Protein AF-0000000079814631 (afdb_homodimer)

Solvent-accessible surface area (backbone atoms only — not comparable to full-atom values): 14271 Å² total; per-residue (Å²): 135,83,81,79,79,80,80,78,80,79,77,79,77,76,73,74,68,68,76,67,50,70,71,45,76,45,81,73,54,72,45,74,38,85,98,39,89,66,29,20,40,37,35,31,37,41,38,25,21,36,56,29,67,53,77,55,22,27,44,62,20,40,37,44,33,39,29,68,35,49,34,35,33,40,21,38,66,96,51,73,74,42,80,40,40,56,75,35,72,52,79,44,48,45,81,40,40,40,59,39,41,30,30,66,31,74,78,47,54,21,30,31,38,40,39,34,47,31,52,60,86,54,67,76,66,40,78,58,129,133,83,81,79,79,78,79,78,79,78,80,77,76,76,73,73,68,70,74,67,51,71,73,44,76,46,81,73,54,72,46,75,37,85,96,38,89,66,29,22,38,34,36,30,37,41,36,25,22,37,55,28,67,52,78,56,22,27,44,63,21,41,37,44,35,38,29,68,35,50,34,35,32,40,21,39,67,97,52,72,75,43,80,40,39,56,76,35,73,50,79,45,50,45,83,40,39,40,58,39,42,30,29,67,31,73,80,49,54,21,31,31,39,39,37,34,46,32,51,62,86,54,67,77,66,40,78,60,126

InterPro domains:
  IPR011051 RmlC-like cupin domain superfamily [SSF51182] (32-127)
  IPR013096 Cupin 2, conserved barrel [PF07883] (46-115)
  IPR014710 RmlC-like jelly roll fold [G3DSA:2.60.120.10] (34-124)

Nearest PDB structures (foldseek):
  4b29-assembly1_A  TM=8.931E-01  e=4.392E-06  Roseovarius nubinhibens ISM
  5cu1-assembly1_A  TM=9.193E-01  e=8.653E-06  Ruegeria pomeroyi DSS-3
  8x0v-assembly1_B  TM=8.365E-01  e=7.023E-06  Stachybotrys sp.
  2b8m-assembly1_A-2  TM=8.047E-01  e=2.587E-05  Methanocaldococcus jannaschii
  4uxa-assembly9_L  TM=8.456E-01  e=6.971E-05  Granulicella tundricola

Structure (mmCIF, N/CA/C/O backbone):
data_AF-0000000079814631-model_v1
#
loop_
_entity.id
_entity.type
_entity.pdbx_description
1 polymer 'Cupin domain protein'
#
loop_
_atom_site.group_PDB
_atom_site.id
_atom_site.type_symbol
_atom_site.label_atom_id
_atom_site.label_alt_id
_atom_site.label_comp_id
_atom_site.label_asym_id
_atom_site.label_entity_id
_atom_site.label_seq_id
_atom_site.pdbx_PDB_ins_code
_atom_site.Cartn_x
_atom_site.Cartn_y
_atom_site.Cartn_z
_atom_site.occupancy
_atom_site.B_iso_or_equiv
_atom_site.auth_seq_id
_atom_site.auth_comp_id
_atom_site.auth_asym_id
_atom_site.auth_atom_id
_atom_site.pdbx_PDB_model_num
ATOM 1 N N . MET A 1 1 ? 56.938 56.406 -1.394 1 33.84 1 MET A N 1
ATOM 2 C CA . MET A 1 1 ? 55.875 55.812 -0.584 1 33.84 1 MET A CA 1
ATOM 3 C C . MET A 1 1 ? 54.719 55.344 -1.46 1 33.84 1 MET A C 1
ATOM 5 O O . MET A 1 1 ? 54 56.156 -2.041 1 33.84 1 MET A O 1
ATOM 9 N N . ARG A 1 2 ? 54.969 54.219 -2.291 1 48.53 2 ARG A N 1
ATOM 10 C CA . ARG A 1 2 ? 54.031 53.594 -3.203 1 48.53 2 ARG A CA 1
ATOM 11 C C . ARG A 1 2 ? 52.75 53.188 -2.475 1 48.53 2 ARG A C 1
ATOM 13 O O . ARG A 1 2 ? 52.781 52.438 -1.487 1 48.53 2 ARG A O 1
ATOM 20 N N . LYS A 1 3 ? 51.719 54 -2.602 1 48.78 3 LYS A N 1
ATOM 21 C CA . LYS A 1 3 ? 50.375 53.75 -2.064 1 48.78 3 LYS A CA 1
ATOM 22 C C . LYS A 1 3 ? 49.844 52.406 -2.531 1 48.78 3 LYS A C 1
ATOM 24 O O . LYS A 1 3 ? 49.75 52.156 -3.734 1 48.78 3 LYS A O 1
ATOM 29 N N . PHE A 1 4 ? 50.031 51.281 -1.832 1 55.88 4 PHE A N 1
ATOM 30 C CA . PHE A 1 4 ? 49.5 49.969 -2.115 1 55.88 4 PHE A CA 1
ATOM 31 C C . PHE A 1 4 ? 47.969 49.938 -1.966 1 55.88 4 PHE A C 1
ATOM 33 O O . PHE A 1 4 ? 47.438 50.344 -0.919 1 55.88 4 PHE A O 1
ATOM 40 N N . LEU A 1 5 ? 47.188 50.062 -2.984 1 53.78 5 LEU A N 1
ATOM 41 C CA . LEU A 1 5 ? 45.719 49.969 -3.029 1 53.78 5 LEU A CA 1
ATOM 42 C C . LEU A 1 5 ? 45.281 48.562 -2.691 1 53.78 5 LEU A C 1
ATOM 44 O O . LEU A 1 5 ? 45.719 47.594 -3.312 1 53.78 5 LEU A O 1
ATOM 48 N N . ALA A 1 6 ? 44.875 48.281 -1.519 1 57.25 6 ALA A N 1
ATOM 49 C CA . ALA A 1 6 ? 44.344 47.031 -1.022 1 57.25 6 ALA A CA 1
ATOM 50 C C . ALA A 1 6 ? 43.031 46.688 -1.733 1 57.25 6 ALA A C 1
ATOM 52 O O . ALA A 1 6 ? 42.062 47.469 -1.714 1 57.25 6 ALA A O 1
ATOM 53 N N . PHE A 1 7 ? 43.031 45.938 -2.779 1 57.69 7 PHE A N 1
ATOM 54 C CA . PHE A 1 7 ? 41.812 45.438 -3.418 1 57.69 7 PHE A CA 1
ATOM 55 C C . PHE A 1 7 ? 41.094 44.469 -2.48 1 57.69 7 PHE A C 1
ATOM 57 O O . PHE A 1 7 ? 41.625 43.469 -2.031 1 57.69 7 PHE A O 1
ATOM 64 N N . GLY A 1 8 ? 40.125 44.875 -1.748 1 45.81 8 GLY A N 1
ATOM 65 C CA . GLY A 1 8 ? 39.281 44.031 -0.923 1 45.81 8 GLY A CA 1
ATOM 66 C C . GLY A 1 8 ? 38.469 43.062 -1.728 1 45.81 8 GLY A C 1
ATOM 67 O O . GLY A 1 8 ? 37.688 43.438 -2.611 1 45.81 8 GLY A O 1
ATOM 68 N N . ALA A 1 9 ? 38.844 41.719 -1.765 1 58.03 9 ALA A N 1
ATOM 69 C CA . ALA A 1 9 ? 38.062 40.656 -2.387 1 58.03 9 ALA A CA 1
ATOM 70 C C . ALA A 1 9 ? 36.688 40.531 -1.726 1 58.03 9 ALA A C 1
ATOM 72 O O . ALA A 1 9 ? 36.594 40.312 -0.517 1 58.03 9 ALA A O 1
ATOM 73 N N . ILE A 1 10 ? 35.688 41.094 -2.35 1 58.25 10 ILE A N 1
ATOM 74 C CA . ILE A 1 10 ? 34.312 40.875 -1.909 1 58.25 10 ILE A CA 1
ATOM 75 C C . ILE A 1 10 ? 34 39.375 -2.027 1 58.25 10 ILE A C 1
ATOM 77 O O . ILE A 1 10 ? 34 38.812 -3.125 1 58.25 10 ILE A O 1
ATOM 81 N N . ALA A 1 11 ? 34 38.594 -0.984 1 59.03 11 ALA A N 1
ATOM 82 C CA . ALA A 1 11 ? 33.5 37.219 -0.962 1 59.03 11 ALA A CA 1
ATOM 83 C C . ALA A 1 11 ? 32 37.156 -1.104 1 59.03 11 ALA A C 1
ATOM 85 O O . ALA A 1 11 ? 31.266 37.594 -0.213 1 59.03 11 ALA A O 1
ATOM 86 N N . ALA A 1 12 ? 31.469 37.031 -2.301 1 55.44 12 ALA A N 1
ATOM 87 C CA . ALA A 1 12 ? 30.047 36.75 -2.508 1 55.44 12 ALA A CA 1
ATOM 88 C C . ALA A 1 12 ? 29.656 35.438 -1.869 1 55.44 12 ALA A C 1
ATOM 90 O O . ALA A 1 12 ? 30.156 34.375 -2.258 1 55.44 12 ALA A O 1
ATOM 91 N N . SER A 1 13 ? 29.094 35.5 -0.684 1 55.84 13 SER A N 1
ATOM 92 C CA . SER A 1 13 ? 28.469 34.281 -0.108 1 55.84 13 SER A CA 1
ATOM 93 C C . SER A 1 13 ? 27.344 33.781 -0.991 1 55.84 13 SER A C 1
ATOM 95 O O . SER A 1 13 ? 26.328 34.469 -1.176 1 55.84 13 SER A O 1
ATOM 97 N N . PHE A 1 14 ? 27.578 32.906 -1.879 1 53.31 14 PHE A N 1
ATOM 98 C CA . PHE A 1 14 ? 26.516 32.219 -2.588 1 53.31 14 PHE A CA 1
ATOM 99 C C . PHE A 1 14 ? 25.547 31.547 -1.607 1 53.31 14 PHE A C 1
ATOM 101 O O . PHE A 1 14 ? 25.891 30.547 -0.973 1 53.31 14 PHE A O 1
ATOM 108 N N . CYS A 1 15 ? 24.594 32.281 -1.109 1 50.28 15 CYS A N 1
ATOM 109 C CA . CYS A 1 15 ? 23.484 31.625 -0.425 1 50.28 15 CYS A CA 1
ATOM 110 C C . CYS A 1 15 ? 22.859 30.562 -1.315 1 50.28 15 CYS A C 1
ATOM 112 O O . CYS A 1 15 ? 22.141 30.891 -2.256 1 50.28 15 CYS A O 1
ATOM 114 N N . THR A 1 16 ? 23.453 29.406 -1.483 1 49.12 16 THR A N 1
ATOM 115 C CA . THR A 1 16 ? 22.719 28.312 -2.119 1 49.12 16 THR A CA 1
ATOM 116 C C . THR A 1 16 ? 21.297 28.203 -1.547 1 49.12 16 THR A C 1
ATOM 118 O O . THR A 1 16 ? 21.125 27.812 -0.391 1 49.12 16 THR A O 1
ATOM 121 N N . HIS A 1 17 ? 20.438 29.156 -1.821 1 48.97 17 HIS A N 1
ATOM 122 C CA . HIS A 1 17 ? 19.047 28.828 -1.567 1 48.97 17 HIS A CA 1
ATOM 123 C C . HIS A 1 17 ? 18.75 27.375 -1.932 1 48.97 17 HIS A C 1
ATOM 125 O O . HIS A 1 17 ? 18.891 26.984 -3.09 1 48.97 17 HIS A O 1
ATOM 131 N N . SER A 1 18 ? 18.891 26.484 -1.017 1 50.59 18 SER A N 1
ATOM 132 C CA . SER A 1 18 ? 18.344 25.156 -1.246 1 50.59 18 SER A CA 1
ATOM 133 C C . SER A 1 18 ? 16.938 25.234 -1.83 1 50.59 18 SER A C 1
ATOM 135 O O . SER A 1 18 ? 16.031 25.812 -1.215 1 50.59 18 SER A O 1
ATOM 137 N N . LEU A 1 19 ? 16.766 25.516 -3.047 1 49.47 19 LEU A N 1
ATOM 138 C CA . LEU A 1 19 ? 15.445 25.328 -3.637 1 49.47 19 LEU A CA 1
ATOM 139 C C . LEU A 1 19 ? 14.664 24.25 -2.906 1 49.47 19 LEU A C 1
ATOM 141 O O . LEU A 1 19 ? 15.016 23.062 -2.984 1 49.47 19 LEU A O 1
ATOM 145 N N . HIS A 1 20 ? 14.117 24.672 -1.734 1 56.16 20 HIS A N 1
ATOM 146 C CA . HIS A 1 20 ? 13.195 23.812 -0.997 1 56.16 20 HIS A CA 1
ATOM 147 C C . HIS A 1 20 ? 12.164 23.188 -1.928 1 56.16 20 HIS A C 1
ATOM 149 O O . HIS A 1 20 ? 11.375 23.891 -2.557 1 56.16 20 HIS A O 1
ATOM 155 N N . ALA A 1 21 ? 12.492 22.109 -2.6 1 62.25 21 ALA A N 1
ATOM 156 C CA . ALA A 1 21 ? 11.562 21.406 -3.486 1 62.25 21 ALA A CA 1
ATOM 157 C C . ALA A 1 21 ? 10.234 21.125 -2.789 1 62.25 21 ALA A C 1
ATOM 159 O O . ALA A 1 21 ? 10.211 20.641 -1.653 1 62.25 21 ALA A O 1
ATOM 160 N N . ALA A 1 22 ? 9.039 21.734 -3.221 1 79 22 ALA A N 1
ATOM 161 C CA . ALA A 1 22 ? 7.672 21.578 -2.73 1 79 22 ALA A CA 1
ATOM 162 C C . ALA A 1 22 ? 7.258 20.109 -2.693 1 79 22 ALA A C 1
ATOM 164 O O . ALA A 1 22 ? 7.82 19.281 -3.414 1 79 22 ALA A O 1
ATOM 165 N N . THR A 1 23 ? 6.383 19.781 -1.781 1 91.75 23 THR A N 1
ATOM 166 C CA . THR A 1 23 ? 5.793 18.453 -1.673 1 91.75 23 THR A CA 1
ATOM 167 C C . THR A 1 23 ? 5.109 18.047 -2.979 1 91.75 23 THR A C 1
ATOM 169 O O . THR A 1 23 ? 4.375 18.844 -3.57 1 91.75 23 THR A O 1
ATOM 172 N N . THR A 1 24 ? 5.453 16.875 -3.531 1 96.12 24 THR A N 1
ATOM 173 C CA . THR A 1 24 ? 4.828 16.359 -4.742 1 96.12 24 THR A CA 1
ATOM 174 C C . THR A 1 24 ? 3.975 15.125 -4.43 1 96.12 24 THR A C 1
ATOM 176 O O . THR A 1 24 ? 4.41 14.234 -3.697 1 96.12 24 THR A O 1
ATOM 179 N N . VAL A 1 25 ? 2.736 15.062 -4.945 1 97.56 25 VAL A N 1
ATOM 180 C CA . VAL A 1 25 ? 1.82 13.93 -4.832 1 97.56 25 VAL A CA 1
ATOM 181 C C . VAL A 1 25 ? 1.593 13.312 -6.211 1 97.56 25 VAL A C 1
ATOM 183 O O . VAL A 1 25 ? 1.184 14 -7.148 1 97.56 25 VAL A O 1
ATOM 186 N N . ALA A 1 26 ? 1.877 12.039 -6.375 1 98.31 26 ALA A N 1
ATOM 187 C CA . ALA A 1 26 ? 1.735 11.359 -7.66 1 98.31 26 ALA A CA 1
ATOM 188 C C . ALA A 1 26 ? 0.777 10.18 -7.555 1 98.31 26 ALA A C 1
ATOM 190 O O . ALA A 1 26 ? 1.096 9.172 -6.922 1 98.31 26 ALA A O 1
ATOM 191 N N . PRO A 1 27 ? -0.442 10.305 -8.195 1 98.5 27 PRO A N 1
ATOM 192 C CA . PRO A 1 27 ? -1.319 9.133 -8.227 1 98.5 27 PRO A CA 1
ATOM 193 C C . PRO A 1 27 ? -0.707 7.961 -8.992 1 98.5 27 PRO A C 1
ATOM 195 O O . PRO A 1 27 ? -0.035 8.164 -10.008 1 98.5 27 PRO A O 1
ATOM 198 N N . LEU A 1 28 ? -0.975 6.742 -8.539 1 98.88 28 LEU A N 1
ATOM 199 C CA . LEU A 1 28 ? -0.402 5.559 -9.172 1 98.88 28 LEU A CA 1
ATOM 200 C C . LEU A 1 28 ? -1.488 4.719 -9.836 1 98.88 28 LEU A C 1
ATOM 202 O O . LEU A 1 28 ? -1.38 4.375 -11.016 1 98.88 28 LEU A O 1
ATOM 206 N N . THR A 1 29 ? -2.535 4.289 -9.117 1 98.81 29 THR A N 1
ATOM 207 C CA . THR A 1 29 ? -3.629 3.459 -9.609 1 98.81 29 THR A CA 1
ATOM 208 C C . THR A 1 29 ? -4.871 3.625 -8.742 1 98.81 29 THR A C 1
ATOM 210 O O . THR A 1 29 ? -4.773 4.062 -7.59 1 98.81 29 THR A O 1
ATOM 213 N N . ALA A 1 30 ? -5.992 3.377 -9.273 1 98.88 30 ALA A N 1
ATOM 214 C CA . ALA A 1 30 ? -7.273 3.314 -8.57 1 98.88 30 ALA A CA 1
ATOM 215 C C . ALA A 1 30 ? -8.18 2.248 -9.188 1 98.88 30 ALA A C 1
ATOM 217 O O . ALA A 1 30 ? -8.234 2.098 -10.406 1 98.88 30 ALA A O 1
ATOM 218 N N . HIS A 1 31 ? -8.836 1.52 -8.328 1 98.88 31 HIS A N 1
ATOM 219 C CA . HIS A 1 31 ? -9.797 0.518 -8.781 1 98.88 31 HIS A CA 1
ATOM 220 C C . HIS A 1 31 ? -11.039 0.512 -7.891 1 98.88 31 HIS A C 1
ATOM 222 O O . HIS A 1 31 ? -10.93 0.638 -6.668 1 98.88 31 HIS A O 1
ATOM 228 N N . ASP A 1 32 ? -12.172 0.304 -8.555 1 98.62 32 ASP A N 1
ATOM 229 C CA . ASP A 1 32 ? -13.398 0.095 -7.793 1 98.62 32 ASP A CA 1
ATOM 230 C C . ASP A 1 32 ? -13.289 -1.137 -6.898 1 98.62 32 ASP A C 1
ATOM 232 O O . ASP A 1 32 ? -12.719 -2.152 -7.297 1 98.62 32 ASP A O 1
ATOM 236 N N . LEU A 1 33 ? -13.867 -0.994 -5.719 1 98.56 33 LEU A N 1
ATOM 237 C CA . LEU A 1 33 ? -13.891 -2.148 -4.828 1 98.56 33 LEU A CA 1
ATOM 238 C C . LEU A 1 33 ? -15.172 -2.957 -5.027 1 98.56 33 LEU A C 1
ATOM 240 O O . LEU A 1 33 ? -16.266 -2.51 -4.652 1 98.56 33 LEU A O 1
ATOM 244 N N . GLN A 1 34 ? -14.992 -4.109 -5.566 1 96.81 34 GLN A N 1
ATOM 245 C CA . GLN A 1 34 ? -16.141 -4.969 -5.824 1 96.81 34 GLN A CA 1
ATOM 246 C C . GLN A 1 34 ? -16.875 -5.32 -4.527 1 96.81 34 GLN A C 1
ATOM 248 O O . GLN A 1 34 ? -16.234 -5.641 -3.523 1 96.81 34 GLN A O 1
ATOM 253 N N . GLY A 1 35 ? -18.172 -5.219 -4.551 1 95.12 35 GLY A N 1
ATOM 254 C CA . GLY A 1 3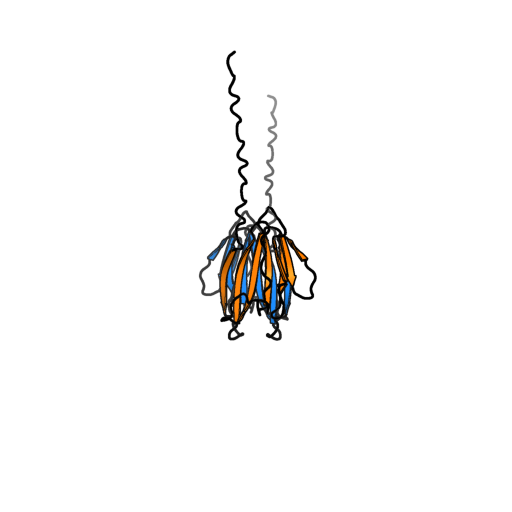5 ? -18.953 -5.531 -3.373 1 95.12 35 GLY A CA 1
ATOM 255 C C . GLY A 1 35 ? -19.125 -4.352 -2.432 1 95.12 35 GLY A C 1
ATOM 256 O O . GLY A 1 35 ? -19.812 -4.453 -1.415 1 95.12 35 GLY A O 1
ATOM 257 N N . MET A 1 36 ? -18.531 -3.254 -2.729 1 96.12 36 MET A N 1
ATOM 258 C CA . MET A 1 36 ? -18.609 -2.025 -1.945 1 96.12 36 MET A CA 1
ATOM 259 C C . MET A 1 36 ? -18.938 -0.832 -2.836 1 96.12 36 MET A C 1
ATOM 261 O O . MET A 1 36 ? -18.062 -0.015 -3.135 1 96.12 36 MET A O 1
ATOM 265 N N . PRO A 1 37 ? -20.266 -0.688 -3.145 1 95.88 37 PRO A N 1
ATOM 266 C CA . PRO A 1 37 ? -20.656 0.319 -4.133 1 95.88 37 PRO A CA 1
ATOM 267 C C . PRO A 1 37 ? -20.203 1.726 -3.758 1 95.88 37 PRO A C 1
ATOM 269 O O . PRO A 1 37 ? -20.359 2.143 -2.607 1 95.88 37 PRO A O 1
ATOM 272 N N . GLY A 1 38 ? -19.641 2.395 -4.73 1 97.62 38 GLY A N 1
ATOM 273 C CA . GLY A 1 38 ? -19.234 3.781 -4.578 1 97.62 38 GLY A CA 1
ATOM 274 C C . GLY A 1 38 ? -17.859 3.938 -3.953 1 97.62 38 GLY A C 1
ATOM 275 O O . GLY A 1 38 ? -17.375 5.059 -3.766 1 97.62 38 GLY A O 1
ATOM 276 N N . LYS A 1 39 ? -17.266 2.807 -3.627 1 98.56 39 LYS A N 1
ATOM 277 C CA . LYS A 1 39 ? -15.961 2.859 -2.99 1 98.56 39 LYS A CA 1
ATOM 278 C C . LYS A 1 39 ? -14.859 2.451 -3.965 1 98.56 39 LYS A C 1
ATOM 280 O O . LYS A 1 39 ? -15.094 1.647 -4.871 1 98.56 39 LYS A O 1
ATOM 285 N N . GLU A 1 40 ? -13.664 2.979 -3.779 1 98.88 40 GLU A N 1
ATOM 286 C CA . GLU A 1 40 ? -12.477 2.562 -4.523 1 98.88 40 GLU A CA 1
ATOM 287 C C . GLU A 1 40 ? -11.273 2.426 -3.602 1 98.88 40 GLU A C 1
ATOM 289 O O . GLU A 1 40 ? -11.25 2.998 -2.51 1 98.88 40 GLU A O 1
ATOM 294 N N . GLY A 1 41 ? -10.367 1.576 -3.969 1 98.94 41 GLY A N 1
ATOM 295 C CA . GLY A 1 41 ? -8.992 1.641 -3.512 1 98.94 41 GLY A CA 1
ATOM 296 C C . GLY A 1 41 ? -8.094 2.449 -4.43 1 98.94 41 GLY A C 1
ATOM 297 O O . GLY A 1 41 ? -8.188 2.334 -5.652 1 98.94 41 GLY A O 1
ATOM 298 N N . ALA A 1 42 ? -7.27 3.293 -3.844 1 98.94 42 ALA A N 1
ATOM 299 C CA . ALA A 1 42 ? -6.379 4.133 -4.645 1 98.94 42 ALA A CA 1
ATOM 300 C C . ALA A 1 42 ? -5.016 4.281 -3.977 1 98.94 42 ALA A C 1
ATOM 302 O O . ALA A 1 42 ? -4.926 4.391 -2.75 1 98.94 42 ALA A O 1
ATOM 303 N N . MET A 1 43 ? -3.943 4.273 -4.781 1 98.94 43 MET A N 1
ATOM 304 C CA . MET A 1 43 ? -2.568 4.414 -4.312 1 98.94 43 MET A CA 1
ATOM 305 C C . MET A 1 43 ? -1.927 5.676 -4.883 1 98.94 43 MET A C 1
ATOM 307 O O . MET A 1 43 ? -2.117 5.996 -6.059 1 98.94 43 MET A O 1
ATOM 311 N N . LEU A 1 44 ? -1.135 6.316 -4.062 1 98.94 44 LEU A N 1
ATOM 312 C CA . LEU A 1 44 ? -0.323 7.441 -4.516 1 98.94 44 LEU A CA 1
ATOM 313 C C . LEU A 1 44 ? 0.971 7.535 -3.715 1 98.94 44 LEU A C 1
ATOM 315 O O . LEU A 1 44 ? 1.103 6.902 -2.662 1 98.94 44 LEU A O 1
ATOM 319 N N . THR A 1 45 ? 1.941 8.203 -4.238 1 98.88 45 THR A N 1
ATOM 320 C CA . THR A 1 45 ? 3.143 8.516 -3.473 1 98.88 45 THR A CA 1
ATOM 321 C C . THR A 1 45 ? 3.178 9.992 -3.098 1 98.88 45 THR A C 1
ATOM 323 O O . THR A 1 45 ? 2.65 10.836 -3.826 1 98.88 45 THR A O 1
ATOM 326 N N . VAL A 1 46 ? 3.76 10.273 -2 1 98.88 46 VAL A N 1
ATOM 327 C CA . VAL A 1 46 ? 4.051 11.625 -1.548 1 98.88 46 VAL A CA 1
ATOM 328 C C . VAL A 1 46 ? 5.559 11.805 -1.379 1 98.88 46 VAL A C 1
ATOM 330 O O . VAL A 1 46 ? 6.203 11.031 -0.672 1 98.88 46 VAL A O 1
ATOM 333 N N . ASP A 1 47 ? 6.07 12.773 -1.991 1 98.62 47 ASP A N 1
ATOM 334 C CA . ASP A 1 47 ? 7.484 13.125 -1.887 1 98.62 47 ASP A CA 1
ATOM 335 C C . ASP A 1 47 ? 7.672 14.43 -1.114 1 98.62 47 ASP A C 1
ATOM 337 O O . ASP A 1 47 ? 7.148 15.477 -1.514 1 98.62 47 ASP A O 1
ATOM 341 N N . TYR A 1 48 ? 8.383 14.305 -0.037 1 98.31 48 TYR A N 1
ATOM 342 C CA . TYR A 1 48 ? 8.789 15.477 0.737 1 98.31 48 TYR A CA 1
ATOM 343 C C . TYR A 1 48 ? 10.219 15.883 0.398 1 98.31 48 TYR A C 1
ATOM 345 O O . TYR A 1 48 ? 11.141 15.07 0.49 1 98.31 48 TYR A O 1
ATOM 353 N N . GLY A 1 49 ? 10.383 17.125 -0.023 1 97.62 49 GLY A N 1
ATOM 354 C CA . GLY A 1 49 ? 11.742 17.641 0.045 1 97.62 49 GLY A CA 1
ATOM 355 C C . GLY A 1 49 ? 12.234 17.859 1.465 1 97.62 49 GLY A C 1
ATOM 356 O O . GLY A 1 49 ? 11.461 17.734 2.418 1 97.62 49 GLY A O 1
ATOM 357 N N . PRO A 1 50 ? 13.586 18.172 1.649 1 97.44 50 PRO A N 1
ATOM 358 C CA . PRO A 1 50 ? 14.102 18.469 2.988 1 97.44 50 PRO A CA 1
ATOM 359 C C . PRO A 1 50 ? 13.281 19.547 3.707 1 97.44 50 PRO A C 1
ATOM 361 O O . PRO A 1 50 ? 13.07 20.625 3.162 1 97.44 50 PRO A O 1
ATOM 364 N N . GLY A 1 51 ? 12.797 19.188 4.898 1 96.62 51 GLY A N 1
ATOM 365 C CA . GLY A 1 51 ? 12.141 20.156 5.766 1 96.62 51 GLY A CA 1
ATOM 366 C C . GLY A 1 51 ? 10.688 20.391 5.406 1 96.62 51 GLY A C 1
ATOM 367 O O . GLY A 1 51 ? 9.984 21.125 6.102 1 96.62 51 GLY A O 1
ATOM 368 N N . GLU A 1 52 ? 10.164 19.766 4.406 1 97.88 52 GLU A N 1
ATOM 369 C CA . GLU A 1 52 ? 8.805 20.031 3.941 1 97.88 52 GLU A CA 1
ATOM 370 C C . GLU A 1 52 ? 7.773 19.406 4.883 1 97.88 52 GLU A C 1
ATOM 372 O O . GLU A 1 52 ? 8.078 18.484 5.629 1 97.88 52 GLU A O 1
ATOM 377 N N . SER A 1 53 ? 6.57 20.016 4.824 1 97.31 53 SER A N 1
ATOM 378 C CA . SER A 1 53 ? 5.457 19.547 5.645 1 97.31 53 SER A CA 1
ATOM 379 C C . SER A 1 53 ? 4.121 19.828 4.961 1 97.31 53 SER A C 1
ATOM 381 O O . SER A 1 53 ? 4.055 20.578 3.99 1 97.31 53 SER A O 1
ATOM 383 N N . ASP A 1 54 ? 3.133 19.125 5.453 1 97.06 54 ASP A N 1
ATOM 384 C CA . ASP A 1 54 ? 1.774 19.312 4.957 1 97.06 54 ASP A CA 1
ATOM 385 C C . ASP A 1 54 ? 0.972 20.219 5.895 1 97.06 54 ASP A C 1
ATOM 387 O O . ASP A 1 54 ? 1.182 20.188 7.109 1 97.06 54 ASP A O 1
ATOM 391 N N . PRO A 1 55 ? 0.012 21.031 5.309 1 96.88 55 PRO A N 1
ATOM 392 C CA . PRO A 1 55 ? -0.969 21.641 6.207 1 96.88 55 PRO A CA 1
ATOM 393 C C . PRO A 1 55 ? -1.83 20.609 6.934 1 96.88 55 PRO A C 1
ATOM 395 O O . PRO A 1 55 ? -1.934 19.469 6.492 1 96.88 55 PRO A O 1
ATOM 398 N N . ILE A 1 56 ? -2.453 21.047 8.055 1 98.31 56 ILE A N 1
ATOM 399 C CA . ILE A 1 56 ? -3.414 20.203 8.75 1 98.31 56 ILE A CA 1
ATOM 400 C C . ILE A 1 56 ? -4.578 19.859 7.82 1 98.31 56 ILE A C 1
ATOM 402 O O . ILE A 1 56 ? -5.094 20.734 7.121 1 98.31 56 ILE A O 1
ATOM 406 N N . HIS A 1 57 ? -5.047 18.594 7.793 1 98.31 57 HIS A N 1
ATOM 407 C CA . HIS A 1 57 ? -6.07 18.188 6.84 1 98.31 57 HIS A CA 1
ATOM 408 C C . HIS A 1 57 ? -6.781 16.922 7.309 1 98.31 57 HIS A C 1
ATOM 410 O O . HIS A 1 57 ? -6.484 16.406 8.383 1 98.31 57 HIS A O 1
ATOM 416 N N . ARG A 1 58 ? -7.793 16.516 6.543 1 98.44 58 ARG A N 1
ATOM 417 C CA . ARG A 1 58 ? -8.508 15.25 6.68 1 98.44 58 ARG A CA 1
ATOM 418 C C . ARG A 1 58 ? -8.555 14.5 5.355 1 98.44 58 ARG A C 1
ATOM 420 O O . ARG A 1 58 ? -8.328 15.086 4.293 1 98.44 58 ARG A O 1
ATOM 427 N N . HIS A 1 59 ? -8.82 13.211 5.5 1 98.56 59 HIS A N 1
ATOM 428 C CA . HIS A 1 59 ? -8.922 12.43 4.273 1 98.56 59 HIS A CA 1
ATOM 429 C C . HIS A 1 59 ? -10.336 11.898 4.07 1 98.56 59 HIS A C 1
ATOM 431 O O . HIS A 1 59 ? -10.742 11.602 2.945 1 98.56 59 HIS A O 1
ATOM 437 N N . ASN A 1 60 ? -11.156 11.789 5.152 1 98.12 60 ASN A N 1
ATOM 438 C CA . ASN A 1 60 ? -12.461 11.141 5.129 1 98.12 60 ASN A CA 1
ATOM 439 C C . ASN A 1 60 ? -12.383 9.758 4.484 1 98.12 60 ASN A C 1
ATOM 441 O O . ASN A 1 60 ? -13.227 9.406 3.656 1 98.12 60 ASN A O 1
ATOM 445 N N . ALA A 1 61 ? -11.414 9.047 4.758 1 98.75 61 ALA A N 1
ATOM 446 C CA . ALA A 1 61 ? -11.07 7.73 4.223 1 98.75 61 ALA A CA 1
ATOM 447 C C . ALA A 1 61 ? -10.227 6.938 5.219 1 98.75 61 ALA A C 1
ATOM 449 O O . ALA A 1 61 ? -9.719 7.5 6.191 1 98.75 61 ALA A O 1
ATOM 450 N N . SER A 1 62 ? -10.188 5.641 5.051 1 98.88 62 SER A N 1
ATOM 451 C CA . SER A 1 62 ? -9.109 4.867 5.668 1 98.88 62 SER A CA 1
ATOM 452 C C . SER A 1 62 ? -7.828 4.945 4.852 1 98.88 62 SER A C 1
ATOM 454 O O . SER A 1 62 ? -7.832 4.66 3.652 1 98.88 62 SER A O 1
ATOM 456 N N . VAL A 1 63 ? -6.723 5.363 5.461 1 98.94 63 VAL A N 1
ATOM 457 C CA . VAL A 1 63 ? -5.457 5.566 4.766 1 98.94 63 VAL A CA 1
ATOM 458 C C . VAL A 1 63 ? -4.359 4.742 5.43 1 98.94 63 VAL A C 1
ATOM 460 O O . VAL A 1 63 ? -4.16 4.828 6.645 1 98.94 63 VAL A O 1
ATOM 463 N N . PHE A 1 64 ? -3.695 3.912 4.723 1 98.94 64 PHE A N 1
ATOM 464 C CA . PHE A 1 64 ? -2.535 3.131 5.133 1 98.94 64 PHE A CA 1
ATOM 465 C C . PHE A 1 64 ? -1.259 3.695 4.52 1 98.94 64 PHE A C 1
ATOM 467 O O . PHE A 1 64 ? -1.146 3.801 3.295 1 98.94 64 PHE A O 1
ATOM 474 N N . VAL A 1 65 ? -0.323 4.016 5.352 1 98.94 65 VAL A N 1
ATOM 475 C CA . VAL A 1 65 ? 0.918 4.641 4.91 1 98.94 65 VAL A CA 1
ATOM 476 C C . VAL A 1 65 ? 2.076 3.66 5.066 1 98.94 65 VAL A C 1
ATOM 478 O O . VAL A 1 65 ? 2.146 2.924 6.055 1 98.94 65 VAL A O 1
ATOM 481 N N . TYR A 1 66 ? 2.961 3.635 4.137 1 99 66 TYR A N 1
ATOM 482 C CA . TYR A 1 66 ? 4.207 2.879 4.145 1 99 66 TYR A CA 1
ATOM 483 C C . TYR A 1 66 ? 5.379 3.754 3.713 1 99 66 TYR A C 1
ATOM 485 O O . TYR A 1 66 ? 5.391 4.281 2.598 1 99 66 TYR A O 1
ATOM 493 N N . VAL A 1 67 ? 6.402 3.873 4.566 1 99 67 VAL A N 1
ATOM 494 C CA . VAL A 1 67 ? 7.516 4.754 4.23 1 99 67 VAL A CA 1
ATOM 495 C C . VAL A 1 67 ? 8.469 4.047 3.271 1 99 67 VAL A C 1
ATOM 497 O O . VAL A 1 67 ? 8.961 2.955 3.568 1 99 67 VAL A O 1
ATOM 500 N N . LEU A 1 68 ? 8.695 4.691 2.125 1 98.94 68 LEU A N 1
ATOM 501 C CA . LEU A 1 68 ? 9.531 4.113 1.078 1 98.94 68 LEU A CA 1
ATOM 502 C C . LEU A 1 68 ? 10.984 4.539 1.248 1 98.94 68 LEU A C 1
ATOM 504 O O . LEU A 1 68 ? 11.898 3.764 0.958 1 98.94 68 LEU A O 1
ATOM 508 N N . LYS A 1 69 ? 11.219 5.719 1.574 1 98.75 69 LYS A N 1
ATOM 509 C CA . LYS A 1 69 ? 12.539 6.328 1.685 1 98.75 69 LYS A CA 1
ATOM 510 C C . LYS A 1 69 ? 12.562 7.406 2.764 1 98.75 69 LYS A C 1
ATOM 512 O O . LYS A 1 69 ? 11.609 8.188 2.887 1 98.75 69 LYS A O 1
ATOM 517 N N . GLY A 1 70 ? 13.711 7.496 3.484 1 98.75 70 GLY A N 1
ATOM 518 C CA . GLY A 1 70 ? 13.883 8.547 4.473 1 98.75 70 GLY A CA 1
ATOM 519 C C . GLY A 1 70 ? 13.055 8.328 5.723 1 98.75 70 GLY A C 1
ATOM 520 O O . GLY A 1 70 ? 12.906 7.199 6.188 1 98.75 70 GLY A O 1
ATOM 521 N N . SER A 1 71 ? 12.75 9.438 6.359 1 98.88 71 SER A N 1
ATOM 522 C CA . SER A 1 71 ? 12 9.438 7.609 1 98.88 71 SER A CA 1
ATOM 523 C C . SER A 1 71 ? 10.938 10.531 7.621 1 98.88 71 SER A C 1
ATOM 525 O O . SER A 1 71 ? 11.18 11.641 7.145 1 98.88 71 SER A O 1
ATOM 527 N N . VAL A 1 72 ? 9.82 10.18 8.164 1 98.94 72 VAL A N 1
ATOM 528 C CA . VAL A 1 72 ? 8.727 11.148 8.219 1 98.94 72 VAL A CA 1
ATOM 529 C C . VAL A 1 72 ? 8.109 11.156 9.617 1 98.94 72 VAL A C 1
ATOM 531 O O . VAL A 1 72 ? 8.102 10.141 10.305 1 98.94 72 VAL A O 1
ATOM 534 N N . ILE A 1 73 ? 7.613 12.266 10.039 1 98.94 73 ILE A N 1
ATOM 535 C CA . ILE A 1 73 ? 6.859 12.406 11.273 1 98.94 73 ILE A CA 1
ATOM 536 C C . ILE A 1 73 ? 5.371 12.516 10.961 1 98.94 73 ILE A C 1
ATOM 538 O O . ILE A 1 73 ? 4.965 13.297 10.102 1 98.94 73 ILE A O 1
ATOM 542 N N . MET A 1 74 ? 4.547 11.68 11.68 1 98.94 74 MET A N 1
ATOM 543 C CA . MET A 1 74 ? 3.1 11.656 11.5 1 98.94 74 MET A CA 1
ATOM 544 C C . MET A 1 74 ? 2.383 11.797 12.836 1 98.94 74 MET A C 1
ATOM 546 O O . MET A 1 74 ? 2.832 11.25 13.852 1 98.94 74 MET A O 1
ATOM 550 N N . GLN A 1 75 ? 1.264 12.453 12.734 1 98.88 75 GLN A N 1
ATOM 551 C CA . GLN A 1 75 ? 0.408 12.562 13.906 1 98.88 75 GLN A CA 1
ATOM 552 C C . GLN A 1 75 ? -1.04 12.836 13.516 1 98.88 75 GLN A C 1
ATOM 554 O O . GLN A 1 75 ? -1.306 13.711 12.688 1 98.88 75 GLN A O 1
ATOM 559 N N . VAL A 1 76 ? -1.927 12.062 14.062 1 98.75 76 VAL A N 1
ATOM 560 C CA . VAL A 1 76 ? -3.34 12.422 13.992 1 98.75 76 VAL A CA 1
ATOM 561 C C . VAL A 1 76 ? -3.791 13.023 15.32 1 98.75 76 VAL A C 1
ATOM 563 O O . VAL A 1 76 ? -3.131 12.844 16.344 1 98.75 76 VAL A O 1
ATOM 566 N N . LYS A 1 77 ? -4.941 13.695 15.211 1 97.94 77 LYS A N 1
ATOM 567 C CA . LYS A 1 77 ? -5.488 14.273 16.422 1 97.94 77 LYS A CA 1
ATOM 568 C C . LYS A 1 77 ? -5.719 13.211 17.5 1 97.94 77 LYS A C 1
ATOM 570 O O . LYS A 1 77 ? -6.176 12.109 17.188 1 97.94 77 LYS A O 1
ATOM 575 N N . ASP A 1 78 ? -5.359 13.477 18.75 1 96.88 78 ASP A N 1
ATOM 576 C CA . ASP A 1 78 ? -5.527 12.672 19.953 1 96.88 78 ASP A CA 1
ATOM 577 C C . ASP A 1 78 ? -4.48 11.562 20.031 1 96.88 78 ASP A C 1
ATOM 579 O O . ASP A 1 78 ? -4.5 10.742 20.938 1 96.88 78 ASP A O 1
ATOM 583 N N . GLY A 1 79 ? -3.631 11.398 19.062 1 98.06 79 GLY A N 1
ATOM 584 C CA . GLY A 1 79 ? -2.498 10.484 19.109 1 98.06 79 GLY A CA 1
ATOM 585 C C . GLY A 1 79 ? -1.171 11.188 19.297 1 98.06 79 GLY A C 1
ATOM 586 O O . GLY A 1 79 ? -1.059 12.398 19.062 1 98.06 79 GLY A O 1
ATOM 587 N N . MET A 1 80 ? -0.177 10.477 19.703 1 98.44 80 MET A N 1
ATOM 588 C CA . MET A 1 80 ? 1.178 11.008 19.828 1 98.44 80 MET A CA 1
ATOM 589 C C . MET A 1 80 ? 1.87 11.039 18.469 1 98.44 80 MET A C 1
ATOM 591 O O . MET A 1 80 ? 1.595 10.203 17.609 1 98.44 80 MET A O 1
ATOM 595 N N . PRO A 1 81 ? 2.756 12.047 18.266 1 98.75 81 PRO A N 1
ATOM 596 C CA . PRO A 1 81 ? 3.559 11.977 17.047 1 98.75 81 PRO A CA 1
ATOM 597 C C . PRO A 1 81 ? 4.453 10.742 17 1 98.75 81 PRO A C 1
ATOM 599 O O . PRO A 1 81 ? 4.973 10.312 18.031 1 98.75 81 PRO A O 1
ATOM 602 N N . VAL A 1 82 ? 4.672 10.234 15.859 1 98.94 82 VAL A N 1
ATOM 603 C CA . VAL A 1 82 ? 5.602 9.125 15.648 1 98.94 82 VAL A CA 1
ATOM 604 C C . VAL A 1 82 ? 6.574 9.469 14.523 1 98.94 82 VAL A C 1
ATOM 606 O O . VAL A 1 82 ? 6.211 10.164 13.57 1 98.94 82 VAL A O 1
ATOM 609 N N . THR A 1 83 ? 7.785 9.078 14.68 1 98.94 83 THR A N 1
ATOM 610 C CA . THR A 1 83 ? 8.758 9.125 13.594 1 98.94 83 THR A CA 1
ATOM 611 C C . THR A 1 83 ? 8.867 7.766 12.906 1 98.94 83 THR A C 1
ATOM 613 O O . THR A 1 83 ? 9.18 6.762 13.555 1 98.94 83 THR A O 1
ATOM 616 N N . LEU A 1 84 ? 8.641 7.762 11.625 1 98.94 84 LEU A N 1
ATOM 617 C CA . LEU A 1 84 ? 8.617 6.527 10.844 1 98.94 84 LEU A CA 1
ATOM 618 C C . LEU A 1 84 ? 9.805 6.465 9.891 1 98.94 84 LEU A C 1
ATOM 620 O O . LEU A 1 84 ? 10.141 7.457 9.242 1 98.94 84 LEU A O 1
ATOM 624 N N . LYS A 1 85 ? 10.359 5.32 9.844 1 98.88 85 LYS A N 1
ATOM 625 C CA . LYS A 1 85 ? 11.461 5.066 8.914 1 98.88 85 LYS A CA 1
ATOM 626 C C . LYS A 1 85 ? 11.031 4.102 7.812 1 98.88 85 LYS A C 1
ATOM 628 O O . LYS A 1 85 ? 9.914 3.58 7.832 1 98.88 85 LYS A O 1
ATOM 633 N N . GLU A 1 86 ? 11.961 3.947 6.816 1 98.88 86 GLU A N 1
ATOM 634 C CA . GLU A 1 86 ? 11.68 3.066 5.684 1 98.88 86 GLU A CA 1
ATOM 635 C C . GLU A 1 86 ? 11.141 1.719 6.156 1 98.88 86 GLU A C 1
ATOM 637 O O . GLU A 1 86 ? 11.719 1.09 7.047 1 98.88 86 GLU A O 1
ATOM 642 N N . GLY A 1 87 ? 10.055 1.38 5.594 1 98.88 87 GLY A N 1
ATOM 643 C CA . GLY A 1 87 ? 9.469 0.086 5.91 1 98.88 87 GLY A CA 1
ATOM 644 C C . GLY A 1 87 ? 8.414 0.156 6.992 1 98.88 87 GLY A C 1
ATOM 645 O O . GLY A 1 87 ? 7.645 -0.791 7.18 1 98.88 87 GLY A O 1
ATOM 646 N N . GLN A 1 88 ? 8.336 1.22 7.727 1 98.94 88 GLN A N 1
ATOM 647 C CA . GLN A 1 88 ? 7.355 1.353 8.797 1 98.94 88 GLN A CA 1
ATOM 648 C C . GLN A 1 88 ? 6.043 1.928 8.273 1 98.94 88 GLN A C 1
ATOM 650 O O . GLN A 1 88 ? 6.012 2.553 7.215 1 98.94 88 GLN A O 1
ATOM 655 N N . THR A 1 89 ? 4.949 1.654 9.086 1 98.94 89 THR A N 1
ATOM 656 C CA . THR A 1 89 ? 3.611 1.966 8.602 1 98.94 89 THR A CA 1
ATOM 657 C C . THR A 1 89 ? 2.896 2.914 9.562 1 98.94 89 THR A C 1
ATOM 659 O O . THR A 1 89 ? 3.338 3.107 10.695 1 98.94 89 THR A O 1
ATOM 662 N N . PHE A 1 90 ? 1.874 3.523 9.117 1 98.94 90 PHE A N 1
ATOM 663 C CA . PHE A 1 90 ? 0.976 4.402 9.852 1 98.94 90 PHE A CA 1
ATOM 664 C C . PHE A 1 90 ? -0.453 4.273 9.336 1 98.94 90 PHE A C 1
ATOM 666 O O . PHE A 1 90 ? -0.67 3.969 8.164 1 98.94 90 PHE A O 1
ATOM 673 N N . PHE A 1 91 ? -1.431 4.422 10.227 1 98.88 91 PHE A N 1
ATOM 674 C CA . PHE A 1 91 ? -2.832 4.348 9.828 1 98.88 91 PHE A CA 1
ATOM 675 C C . PHE A 1 91 ? -3.58 5.609 10.25 1 98.88 91 PHE A C 1
ATOM 677 O O . PHE A 1 91 ? -3.387 6.109 11.359 1 98.88 91 PHE A O 1
ATOM 684 N N . GLU A 1 92 ? -4.367 6.125 9.336 1 98.69 92 GLU A N 1
ATOM 685 C CA . GLU A 1 92 ? -5.336 7.184 9.609 1 98.69 92 GLU A CA 1
ATOM 686 C C . GLU A 1 92 ? -6.754 6.742 9.258 1 98.69 92 GLU A C 1
ATOM 688 O O . GLU A 1 92 ? -7 6.273 8.141 1 98.69 92 GLU A O 1
ATOM 693 N N . GLY A 1 93 ? -7.703 6.949 10.117 1 98.44 93 GLY A N 1
ATOM 694 C CA . GLY A 1 93 ? -9.094 6.613 9.852 1 98.44 93 GLY A CA 1
ATOM 695 C C . GLY A 1 93 ? -9.898 7.781 9.312 1 98.44 93 GLY A C 1
ATOM 696 O O . GLY A 1 93 ? -9.422 8.914 9.305 1 98.44 93 GLY A O 1
ATOM 697 N N . PRO A 1 94 ? -11.172 7.473 8.898 1 98.19 94 PRO A N 1
ATOM 69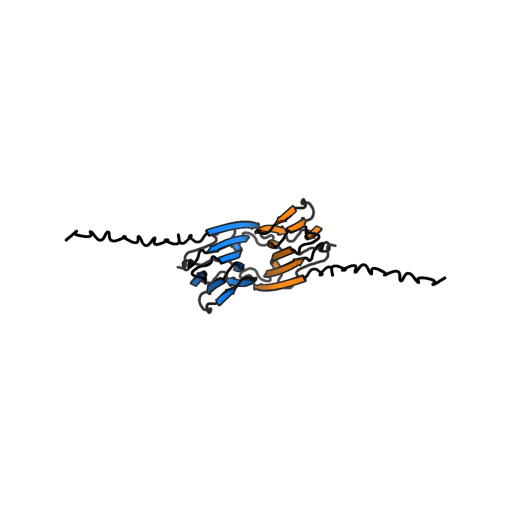8 C CA . PRO A 1 94 ? -11.961 8.477 8.18 1 98.19 94 PRO A CA 1
ATOM 699 C C . PRO A 1 94 ? -12.312 9.68 9.055 1 98.19 94 PRO A C 1
ATOM 701 O O . PRO A 1 94 ? -12.617 10.758 8.531 1 98.19 94 PRO A O 1
ATOM 704 N N . ASN A 1 95 ? -12.211 9.531 10.367 1 97.5 95 ASN A N 1
ATOM 705 C CA . ASN A 1 95 ? -12.594 10.633 11.242 1 97.5 95 ASN A CA 1
ATOM 706 C C . ASN A 1 95 ? -11.367 11.367 11.781 1 97.5 95 ASN A C 1
ATOM 708 O O . ASN A 1 95 ? -11.5 12.328 12.547 1 97.5 95 ASN A O 1
ATOM 712 N N . ASP A 1 96 ? -10.258 10.914 11.492 1 98.25 96 ASP A N 1
ATOM 713 C CA . ASP A 1 96 ? -9.039 11.5 12.039 1 98.25 96 ASP A CA 1
ATOM 714 C C . ASP A 1 96 ? -8.719 12.836 11.375 1 98.25 96 ASP A C 1
ATOM 716 O O . ASP A 1 96 ? -9 13.023 10.188 1 98.25 96 ASP A O 1
ATOM 720 N N . VAL A 1 97 ? -8.133 13.742 12.156 1 98.75 97 VAL A N 1
ATOM 721 C CA . VAL A 1 97 ? -7.48 14.945 11.664 1 98.75 97 VAL A CA 1
ATOM 722 C C . VAL A 1 97 ? -5.965 14.75 11.656 1 98.75 97 VAL A C 1
ATOM 724 O O . VAL A 1 97 ? -5.363 14.461 12.695 1 98.75 97 VAL A O 1
ATOM 727 N N . HIS A 1 98 ? -5.375 14.758 10.5 1 98.81 98 HIS A N 1
ATOM 728 C CA . HIS A 1 98 ? -3.934 14.641 10.328 1 98.81 98 HIS A CA 1
ATOM 729 C C . HIS A 1 98 ? -3.225 15.93 10.711 1 98.81 98 HIS A C 1
ATOM 731 O O . HIS A 1 98 ? -3.26 16.906 9.961 1 98.81 98 HIS A O 1
ATOM 737 N N . LEU A 1 99 ? -2.541 15.984 11.875 1 98.69 99 LEU A N 1
ATOM 738 C CA . LEU A 1 99 ? -1.973 17.203 12.445 1 98.69 99 LEU A CA 1
ATOM 739 C C . LEU A 1 99 ? -0.556 17.438 11.93 1 98.69 99 LEU A C 1
ATOM 741 O O . LEU A 1 99 ? -0.159 18.578 11.688 1 98.69 99 LEU A O 1
ATOM 745 N N . VAL A 1 100 ? 0.132 16.359 11.914 1 98.69 100 VAL A N 1
ATOM 746 C CA . VAL A 1 100 ? 1.528 16.484 11.508 1 98.69 100 VAL A CA 1
ATOM 747 C C . VAL A 1 100 ? 1.834 15.5 10.391 1 98.69 100 VAL A C 1
ATOM 749 O O . VAL A 1 100 ? 1.608 14.297 10.531 1 98.69 100 VAL A O 1
ATOM 752 N N . GLY A 1 101 ? 2.248 15.914 9.352 1 98.69 101 GLY A N 1
ATOM 753 C CA . GLY A 1 101 ? 2.936 15.25 8.258 1 98.69 101 GLY A CA 1
ATOM 754 C C . GLY A 1 101 ? 4.137 16.031 7.75 1 98.69 101 GLY A C 1
ATOM 755 O O . GLY A 1 101 ? 3.982 17.078 7.133 1 98.69 101 GLY A O 1
ATOM 756 N N . ARG A 1 102 ? 5.273 15.523 8.008 1 98.38 102 ARG A N 1
ATOM 757 C CA . ARG A 1 102 ? 6.43 16.297 7.559 1 98.38 102 ARG A CA 1
ATOM 758 C C . ARG A 1 102 ? 7.66 15.406 7.422 1 98.38 102 ARG A C 1
ATOM 760 O O . ARG A 1 102 ? 7.734 14.336 8.039 1 98.38 102 ARG A O 1
ATOM 767 N N . ASN A 1 103 ? 8.586 15.922 6.598 1 98.75 103 ASN A N 1
ATOM 768 C CA . ASN A 1 103 ? 9.906 15.312 6.523 1 98.75 103 ASN A CA 1
ATOM 769 C C . ASN A 1 103 ? 10.664 15.453 7.84 1 98.75 103 ASN A C 1
ATOM 771 O O . ASN A 1 103 ? 10.742 16.547 8.406 1 98.75 103 ASN A O 1
ATOM 775 N N . ALA A 1 104 ? 11.211 14.359 8.336 1 98.75 104 ALA A N 1
ATOM 776 C CA . ALA A 1 104 ? 11.953 14.398 9.594 1 98.75 104 ALA A CA 1
ATOM 777 C C . ALA A 1 104 ? 13.352 14.984 9.391 1 98.75 104 ALA A C 1
ATOM 779 O O . ALA A 1 104 ? 14.039 15.328 10.359 1 98.75 104 ALA A O 1
ATOM 780 N N . SER A 1 105 ? 13.781 15.062 8.164 1 98.5 105 SER A N 1
ATOM 781 C CA . SER A 1 105 ? 15.117 15.539 7.84 1 98.5 105 SER A CA 1
ATOM 782 C C . SER A 1 105 ? 15.078 16.938 7.242 1 98.5 105 SER A C 1
ATOM 784 O O . SER A 1 105 ? 14.203 17.25 6.438 1 98.5 105 SER A O 1
ATOM 786 N N . GLN A 1 106 ? 16.047 17.734 7.594 1 97.5 106 GLN A N 1
ATOM 787 C CA . GLN A 1 106 ? 16.188 19.062 7.016 1 97.5 106 GLN A CA 1
ATOM 788 C C . GLN A 1 106 ? 17.109 19.047 5.793 1 97.5 106 GLN A C 1
ATOM 790 O O . GLN A 1 106 ? 17.266 20.062 5.113 1 97.5 106 GLN A O 1
ATOM 795 N N . THR A 1 107 ? 17.719 17.859 5.496 1 97.69 107 THR A N 1
ATOM 796 C CA . THR A 1 107 ? 18.719 17.844 4.434 1 97.69 107 THR A CA 1
ATOM 797 C C . THR A 1 107 ? 18.406 16.75 3.414 1 97.69 107 THR A C 1
ATOM 799 O O . THR A 1 107 ? 18.812 16.844 2.254 1 97.69 107 THR A O 1
ATOM 802 N N . GLU A 1 108 ? 17.734 15.68 3.785 1 98.19 108 GLU A N 1
ATOM 803 C CA . GLU A 1 108 ? 17.438 14.555 2.896 1 98.19 108 GLU A CA 1
ATOM 804 C C . GLU A 1 108 ? 15.953 14.484 2.557 1 98.19 108 GLU A C 1
ATOM 806 O O . GLU A 1 108 ? 15.109 14.797 3.395 1 98.19 108 GLU A O 1
ATOM 811 N N . PRO A 1 109 ? 15.625 14.078 1.333 1 98.38 109 PRO A N 1
ATOM 812 C CA . PRO A 1 109 ? 14.211 13.891 0.995 1 98.38 109 PRO A CA 1
ATOM 813 C C . PRO A 1 109 ? 13.594 12.672 1.673 1 98.38 109 PRO A C 1
ATOM 815 O O . PRO A 1 109 ? 14.312 11.836 2.227 1 98.38 109 PRO A O 1
ATOM 818 N N . ALA A 1 110 ? 12.336 12.625 1.686 1 98.75 110 ALA A N 1
ATOM 819 C CA . ALA A 1 110 ? 11.57 11.469 2.133 1 98.75 110 ALA A CA 1
ATOM 820 C C . ALA A 1 110 ? 10.422 11.164 1.176 1 98.75 110 ALA A C 1
ATOM 822 O O . ALA A 1 110 ? 9.969 12.039 0.442 1 98.75 110 ALA A O 1
ATOM 823 N N . ARG A 1 111 ? 10.047 9.898 1.138 1 98.88 111 ARG A N 1
ATOM 824 C CA . ARG A 1 111 ? 8.945 9.445 0.291 1 98.88 111 ARG A CA 1
ATOM 825 C C . ARG A 1 111 ? 8.125 8.367 0.994 1 98.88 111 ARG A C 1
ATOM 827 O O . ARG A 1 111 ? 8.68 7.477 1.641 1 98.88 111 ARG A O 1
ATOM 834 N N . PHE A 1 112 ? 6.832 8.453 0.839 1 98.94 112 PHE A N 1
ATOM 835 C CA . PHE A 1 112 ? 6.004 7.367 1.351 1 98.94 112 PHE A CA 1
ATOM 836 C C . PHE A 1 112 ? 4.863 7.059 0.388 1 98.94 112 PHE A C 1
ATOM 838 O O . PHE A 1 112 ? 4.531 7.875 -0.475 1 98.94 112 PHE A O 1
ATOM 845 N N . LEU A 1 113 ? 4.418 5.883 0.446 1 98.94 113 LEU A N 1
ATOM 846 C CA . LEU A 1 113 ? 3.227 5.395 -0.24 1 98.94 113 LEU A CA 1
ATOM 847 C C . LEU A 1 113 ? 1.993 5.539 0.644 1 98.94 113 LEU A C 1
ATOM 849 O O . LEU A 1 113 ? 2.041 5.234 1.839 1 98.94 113 LEU A O 1
ATOM 853 N N . ALA A 1 114 ? 0.898 6.031 0.102 1 98.94 114 ALA A N 1
ATOM 854 C CA . ALA A 1 114 ? -0.394 6.066 0.783 1 98.94 114 ALA A CA 1
ATOM 855 C C . ALA A 1 114 ? -1.439 5.262 0.014 1 98.94 114 ALA A C 1
ATOM 857 O O . ALA A 1 114 ? -1.621 5.461 -1.189 1 98.94 114 ALA A O 1
ATOM 858 N N . PHE A 1 115 ? -2.076 4.371 0.65 1 98.94 115 PHE A N 1
ATOM 859 C CA . PHE A 1 115 ? -3.197 3.607 0.121 1 98.94 115 PHE A CA 1
ATOM 860 C C . PHE A 1 115 ? -4.504 4.039 0.776 1 98.94 115 PHE A C 1
ATOM 862 O O . PHE A 1 115 ? -4.617 4.039 2.004 1 98.94 115 PHE A O 1
ATOM 869 N N . PHE A 1 116 ? -5.473 4.375 -0.077 1 98.94 116 PHE A N 1
ATOM 870 C CA . PHE A 1 116 ? -6.762 4.883 0.379 1 98.94 116 PHE A CA 1
ATOM 871 C C . PHE A 1 116 ? -7.867 3.865 0.121 1 98.94 116 PHE A C 1
ATOM 873 O O . PHE A 1 116 ? -7.934 3.275 -0.96 1 98.94 116 PHE A O 1
ATOM 880 N N . VAL A 1 117 ? -8.664 3.586 1.095 1 98.94 117 VAL A N 1
ATOM 881 C CA . VAL A 1 117 ? -10.031 3.109 0.896 1 98.94 117 VAL A CA 1
ATOM 882 C C . VAL A 1 117 ? -11.008 4.266 1.076 1 98.94 117 VAL A C 1
ATOM 884 O O . VAL A 1 117 ? -11.195 4.762 2.189 1 98.94 117 VAL A O 1
ATOM 887 N N . LYS A 1 118 ? -11.641 4.695 -0.043 1 98.75 118 LYS A N 1
ATOM 888 C CA . LYS A 1 118 ? -12.352 5.973 0.001 1 98.75 118 LYS A CA 1
ATOM 889 C C . LYS A 1 118 ? -13.57 5.953 -0.913 1 98.75 118 LYS A C 1
ATOM 891 O O . LYS A 1 118 ? -13.742 5.031 -1.714 1 98.75 118 LYS A O 1
ATOM 896 N N . ASP A 1 119 ? -14.43 6.984 -0.743 1 98.5 119 ASP A N 1
ATOM 897 C CA . ASP A 1 119 ? -15.453 7.238 -1.751 1 98.5 119 ASP A CA 1
ATOM 898 C C . ASP A 1 119 ? -14.82 7.637 -3.086 1 98.5 119 ASP A C 1
ATOM 900 O O . ASP A 1 119 ? -13.969 8.523 -3.137 1 98.5 119 ASP A O 1
ATOM 904 N N .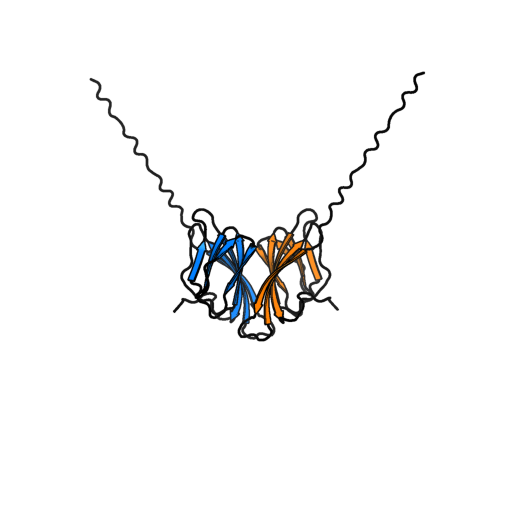 LYS A 1 120 ? -15.328 6.992 -4.109 1 97.56 120 LYS A N 1
ATOM 905 C CA . LYS A 1 120 ? -14.742 7.156 -5.434 1 97.56 120 LYS A CA 1
ATOM 906 C C . LYS A 1 120 ? -14.781 8.617 -5.879 1 97.56 120 LYS A C 1
ATOM 908 O O . LYS A 1 120 ? -13.859 9.094 -6.547 1 97.56 120 LYS A O 1
ATOM 913 N N . THR A 1 121 ? -15.758 9.383 -5.547 1 97.44 121 THR A N 1
ATOM 914 C CA . THR A 1 121 ? -15.953 10.734 -6.059 1 97.44 121 THR A CA 1
ATOM 915 C C . THR A 1 121 ? -15.32 11.758 -5.133 1 97.44 121 THR A C 1
ATOM 917 O O . THR A 1 121 ? -15.258 12.945 -5.461 1 97.44 121 THR A O 1
ATOM 920 N N . ALA A 1 122 ? -14.883 11.398 -3.99 1 97.94 122 ALA A N 1
ATOM 921 C CA . ALA A 1 122 ? -14.336 12.344 -3.016 1 97.94 122 ALA A CA 1
ATOM 922 C C . ALA A 1 122 ? -12.867 12.656 -3.318 1 97.94 122 ALA A C 1
ATOM 924 O O . ALA A 1 122 ? -12.117 11.781 -3.754 1 97.94 122 ALA A O 1
ATOM 925 N N . PRO A 1 123 ? -12.492 13.914 -3.111 1 97.88 123 PRO A N 1
ATOM 926 C CA . PRO A 1 123 ? -11.055 14.195 -3.191 1 97.88 123 PRO A CA 1
ATOM 927 C C . PRO A 1 123 ? -10.242 13.406 -2.17 1 97.88 123 PRO A C 1
ATOM 929 O O . PRO A 1 123 ? -10.797 12.859 -1.216 1 97.88 123 PRO A O 1
ATOM 932 N N . PHE A 1 124 ? -8.898 13.344 -2.361 1 98.31 124 PHE A N 1
ATOM 933 C CA . PHE A 1 124 ? -8.016 12.625 -1.449 1 98.31 124 PHE A CA 1
ATOM 934 C C . PHE A 1 124 ? -7.848 13.391 -0.141 1 98.31 124 PHE A C 1
ATOM 936 O O . PHE A 1 124 ? -7.547 12.797 0.896 1 98.31 124 PHE A O 1
ATOM 943 N N . VAL A 1 125 ? -7.949 14.719 -0.239 1 98.12 125 VAL A N 1
ATOM 944 C CA . VAL A 1 125 ? -7.609 15.562 0.906 1 98.12 125 VAL A CA 1
ATOM 945 C C . VAL A 1 125 ? -8.672 16.641 1.085 1 98.12 125 VAL A C 1
ATOM 947 O O . VAL A 1 125 ? -9.172 17.203 0.105 1 98.12 125 VAL A O 1
ATOM 950 N N . PHE A 1 126 ? -9.055 16.922 2.314 1 97.69 126 PHE A N 1
ATOM 951 C CA . PHE A 1 126 ? -9.977 17.984 2.717 1 97.69 126 PHE A CA 1
ATOM 952 C C . PHE A 1 126 ? -9.336 18.875 3.762 1 97.69 126 PHE A C 1
ATOM 954 O O . PHE A 1 126 ? -8.594 18.406 4.629 1 97.69 126 PHE A O 1
ATOM 961 N N . PRO A 1 127 ? -9.57 20.172 3.654 1 95.62 127 PRO A N 1
ATOM 962 C CA . PRO A 1 127 ? -9.125 21 4.773 1 95.62 127 PRO A CA 1
ATOM 963 C C . PRO A 1 127 ? -9.75 20.578 6.105 1 95.62 127 PRO A C 1
ATOM 965 O O . PRO A 1 127 ? -10.875 20.094 6.133 1 95.62 127 PRO A O 1
ATOM 968 N N . ALA A 1 128 ? -8.82 20.828 7.141 1 90.44 128 ALA A N 1
ATOM 969 C CA . ALA A 1 128 ? -9.352 20.531 8.469 1 90.44 128 ALA A CA 1
ATOM 970 C C . ALA A 1 128 ? -10.305 21.625 8.938 1 90.44 128 ALA A C 1
ATOM 972 O O . ALA A 1 128 ? -10.039 22.812 8.727 1 90.44 128 ALA A O 1
ATOM 973 N N . HIS A 1 129 ? -11.57 21.641 8.992 1 76.19 129 HIS A N 1
ATOM 974 C CA . HIS A 1 129 ? -12.422 22.703 9.523 1 76.19 129 HIS A CA 1
ATOM 975 C C . HIS A 1 129 ? -12.336 22.766 11.047 1 76.19 129 HIS A C 1
ATOM 977 O O . HIS A 1 129 ? -12.07 21.75 11.703 1 76.19 129 HIS A O 1
ATOM 983 N N . MET B 1 1 ? 65.25 -45.969 -10.445 1 41.47 1 MET B N 1
ATOM 984 C CA . MET B 1 1 ? 64.062 -45.5 -11.109 1 41.47 1 MET B CA 1
ATOM 985 C C . MET B 1 1 ? 63 -45.031 -10.086 1 41.47 1 MET B C 1
ATOM 987 O O . MET B 1 1 ? 62.531 -45.844 -9.281 1 41.47 1 MET B O 1
ATOM 991 N N . ARG B 1 2 ? 63.25 -43.781 -9.516 1 52.72 2 ARG B N 1
ATOM 992 C CA . ARG B 1 2 ? 62.406 -43.125 -8.547 1 52.72 2 ARG B CA 1
ATOM 993 C C . ARG B 1 2 ? 61 -42.906 -9.102 1 52.72 2 ARG B C 1
ATOM 995 O O . ARG B 1 2 ? 60.812 -42.25 -10.125 1 52.72 2 ARG B O 1
ATOM 1002 N N . LYS B 1 3 ? 60.062 -43.812 -8.844 1 55.31 3 LYS B N 1
ATOM 1003 C CA . LYS B 1 3 ? 58.656 -43.719 -9.203 1 55.31 3 LYS B CA 1
ATOM 1004 C C . LYS B 1 3 ? 58.062 -42.438 -8.633 1 55.31 3 LYS B C 1
ATOM 1006 O O . LYS B 1 3 ? 58.125 -42.188 -7.426 1 55.31 3 LYS B O 1
ATOM 1011 N N . PHE B 1 4 ? 58 -41.281 -9.375 1 57.75 4 PHE B N 1
ATOM 1012 C CA . PHE B 1 4 ? 57.312 -40.031 -9.016 1 57.75 4 PHE B CA 1
ATOM 1013 C C . PHE B 1 4 ? 55.812 -40.281 -8.859 1 57.75 4 PHE B C 1
ATOM 1015 O O . PHE B 1 4 ? 55.156 -40.75 -9.781 1 57.75 4 PHE B O 1
ATOM 1022 N N . LEU B 1 5 ? 55.281 -40.5 -7.695 1 56.16 5 LEU B N 1
ATOM 1023 C CA . LEU B 1 5 ? 53.844 -40.594 -7.395 1 56.16 5 LEU B CA 1
ATOM 1024 C C . LEU B 1 5 ? 53.125 -39.281 -7.648 1 56.16 5 LEU B C 1
ATOM 1026 O O . LEU B 1 5 ? 53.531 -38.25 -7.098 1 56.16 5 LEU B O 1
ATOM 1030 N N . ALA B 1 6 ? 52.594 -39.031 -8.797 1 58.19 6 ALA B N 1
ATOM 1031 C CA . ALA B 1 6 ? 51.781 -37.875 -9.148 1 58.19 6 ALA B CA 1
ATOM 1032 C C . ALA B 1 6 ? 50.562 -37.75 -8.242 1 58.19 6 ALA B C 1
ATOM 1034 O O . ALA B 1 6 ? 49.75 -38.719 -8.141 1 58.19 6 ALA B O 1
ATOM 1035 N N . PHE B 1 7 ? 50.562 -37 -7.23 1 60.62 7 PHE B N 1
ATOM 1036 C CA . PHE B 1 7 ? 49.406 -36.688 -6.402 1 60.62 7 PHE B CA 1
ATOM 1037 C C . PHE B 1 7 ? 48.344 -35.938 -7.203 1 60.62 7 PHE B C 1
ATOM 1039 O O . PHE B 1 7 ? 48.594 -34.844 -7.715 1 60.62 7 PHE B O 1
ATOM 1046 N N . GLY B 1 8 ? 47.375 -36.562 -7.793 1 53.75 8 GLY B N 1
ATOM 1047 C CA . GLY B 1 8 ? 46.25 -35.906 -8.461 1 53.75 8 GLY B CA 1
ATOM 1048 C C . GLY B 1 8 ? 45.375 -35.094 -7.52 1 53.75 8 GLY B C 1
ATOM 1049 O O . GLY B 1 8 ? 44.875 -35.594 -6.516 1 53.75 8 GLY B O 1
ATOM 1050 N N . ALA B 1 9 ? 45.562 -33.719 -7.516 1 59.12 9 ALA B N 1
ATOM 1051 C CA . ALA B 1 9 ? 44.719 -32.812 -6.762 1 59.12 9 ALA 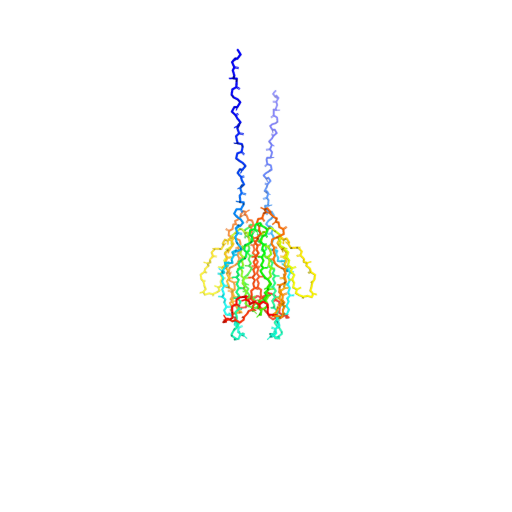B CA 1
ATOM 1052 C C . ALA B 1 9 ? 43.25 -32.906 -7.23 1 59.12 9 ALA B C 1
ATOM 1054 O O . ALA B 1 9 ? 42.969 -32.688 -8.406 1 59.12 9 ALA B O 1
ATOM 1055 N N . ILE B 1 10 ? 42.406 -33.594 -6.527 1 62.78 10 ILE B N 1
ATOM 1056 C CA . ILE B 1 10 ? 40.969 -33.594 -6.754 1 62.78 10 ILE B CA 1
ATOM 1057 C C . ILE B 1 10 ? 40.406 -32.188 -6.52 1 62.78 10 ILE B C 1
ATOM 1059 O O . ILE B 1 10 ? 40.5 -31.656 -5.41 1 62.78 10 ILE B O 1
ATOM 1063 N N . ALA B 1 11 ? 40.156 -31.375 -7.512 1 60.47 11 ALA B N 1
ATOM 1064 C CA . ALA B 1 11 ? 39.406 -30.125 -7.398 1 60.47 11 ALA B CA 1
ATOM 1065 C C . ALA B 1 11 ? 37.969 -30.375 -7.004 1 60.47 11 ALA B C 1
ATOM 1067 O O . ALA B 1 11 ? 37.188 -30.906 -7.793 1 60.47 11 ALA B O 1
ATOM 1068 N N . ALA B 1 12 ? 37.625 -30.297 -5.75 1 57.31 12 ALA B N 1
ATOM 1069 C CA . ALA B 1 12 ? 36.219 -30.297 -5.312 1 57.31 12 ALA B CA 1
ATOM 1070 C C . ALA B 1 12 ? 35.5 -29.047 -5.816 1 57.31 12 ALA B C 1
ATOM 1072 O O . ALA B 1 12 ? 35.875 -27.922 -5.488 1 57.31 12 ALA B O 1
ATOM 1073 N N . SER B 1 13 ? 34.719 -29.188 -6.887 1 56.78 13 SER B N 1
ATOM 1074 C CA . SER B 1 13 ? 33.812 -28.125 -7.293 1 56.78 13 SER B CA 1
ATOM 1075 C C . SER B 1 13 ? 32.812 -27.812 -6.203 1 56.78 13 SER B C 1
ATOM 1077 O O . SER B 1 13 ? 31.969 -28.672 -5.867 1 56.78 13 SER B O 1
ATOM 1079 N N . PHE B 1 14 ? 33.062 -26.906 -5.371 1 53.75 14 PHE B N 1
ATOM 1080 C CA . PHE B 1 14 ? 32.031 -26.422 -4.449 1 53.75 14 PHE B CA 1
ATOM 1081 C C . PHE B 1 14 ? 30.797 -25.969 -5.211 1 53.75 14 PHE B C 1
ATOM 1083 O O . PHE B 1 14 ? 30.812 -24.938 -5.867 1 53.75 14 PHE B O 1
ATOM 1090 N N . CYS B 1 15 ? 29.906 -26.875 -5.547 1 50.34 15 CYS B N 1
ATOM 1091 C CA . CYS B 1 15 ? 28.594 -26.422 -5.977 1 50.34 15 CYS B CA 1
ATOM 1092 C C . CYS B 1 15 ? 27.969 -25.5 -4.945 1 50.34 15 CYS B C 1
ATOM 1094 O O . CYS B 1 15 ? 27.516 -25.938 -3.889 1 50.34 15 CYS B O 1
ATOM 1096 N N . THR B 1 16 ? 28.375 -24.234 -4.867 1 48.69 16 THR B N 1
ATOM 1097 C CA . THR B 1 16 ? 27.594 -23.297 -4.066 1 48.69 16 THR B CA 1
ATOM 1098 C C . THR B 1 16 ? 26.094 -23.469 -4.352 1 48.69 16 THR B C 1
ATOM 1100 O O . THR B 1 16 ? 25.625 -23.141 -5.438 1 48.69 16 THR B O 1
ATOM 1103 N N . HIS B 1 17 ? 25.484 -24.562 -3.951 1 48.72 17 HIS B N 1
ATOM 1104 C CA . HIS B 1 17 ? 24.031 -24.5 -3.9 1 48.72 17 HIS B CA 1
ATOM 1105 C C . HIS B 1 17 ? 23.547 -23.141 -3.432 1 48.72 17 HIS B C 1
ATOM 1107 O O . HIS B 1 17 ? 23.859 -22.719 -2.312 1 48.72 17 HIS B O 1
ATOM 1113 N N . SER B 1 18 ? 23.375 -22.234 -4.352 1 50.44 18 SER B N 1
ATOM 1114 C CA . SER B 1 18 ? 22.625 -21.031 -3.963 1 50.44 18 SER B CA 1
ATOM 1115 C C . SER B 1 18 ? 21.422 -21.375 -3.094 1 50.44 18 SER B C 1
ATOM 1117 O O . SER B 1 18 ? 20.547 -22.125 -3.518 1 50.44 18 SER B O 1
ATOM 1119 N N . LEU B 1 19 ? 21.609 -21.656 -1.869 1 49.34 19 LEU B N 1
ATOM 1120 C CA . LEU B 1 19 ? 20.438 -21.734 -0.998 1 49.34 19 LEU B CA 1
ATOM 1121 C C . LEU B 1 19 ? 19.312 -20.859 -1.515 1 49.34 19 LEU B C 1
ATOM 1123 O O . LEU B 1 19 ? 19.406 -19.625 -1.478 1 49.34 19 LEU B O 1
ATOM 1127 N N . HIS B 1 20 ? 18.594 -21.406 -2.539 1 55.84 20 HIS B N 1
ATOM 1128 C CA . HIS B 1 20 ? 17.375 -20.766 -3.023 1 55.84 20 HIS B CA 1
ATOM 1129 C C . HIS B 1 20 ? 16.484 -20.328 -1.866 1 55.84 20 HIS B C 1
ATOM 1131 O O . HIS B 1 20 ? 16.031 -21.156 -1.07 1 55.84 20 HIS B O 1
ATOM 1137 N N . ALA B 1 21 ? 16.734 -19.172 -1.293 1 62.38 21 ALA B N 1
ATOM 1138 C CA . ALA B 1 21 ? 15.922 -18.656 -0.198 1 62.38 21 ALA B CA 1
ATOM 1139 C C . ALA B 1 21 ? 14.438 -18.672 -0.552 1 62.38 21 ALA B C 1
ATOM 1141 O O . ALA B 1 21 ? 14.047 -18.266 -1.646 1 62.38 21 ALA B O 1
ATOM 1142 N N . ALA B 1 22 ? 13.523 -19.484 0.145 1 79.38 22 ALA B N 1
ATOM 1143 C CA . ALA B 1 22 ? 12.078 -19.625 0.004 1 79.38 22 ALA B CA 1
ATOM 1144 C C . ALA B 1 22 ? 11.383 -18.266 0.102 1 79.38 22 ALA B C 1
ATOM 1146 O O . ALA B 1 22 ? 11.922 -17.328 0.684 1 79.38 22 ALA B O 1
ATOM 1147 N N . THR B 1 23 ? 10.258 -18.141 -0.554 1 91.69 23 THR B N 1
ATOM 1148 C CA . THR B 1 23 ? 9.406 -16.969 -0.488 1 91.69 23 THR B CA 1
ATOM 1149 C C . THR B 1 23 ? 8.992 -16.672 0.952 1 91.69 23 THR B C 1
ATOM 1151 O O . THR B 1 23 ? 8.602 -17.578 1.686 1 91.69 23 THR B O 1
ATOM 1154 N N . THR B 1 24 ? 9.227 -15.438 1.427 1 96.25 24 THR B N 1
ATOM 1155 C CA . THR B 1 24 ? 8.82 -15.023 2.766 1 96.25 24 THR B CA 1
ATOM 1156 C C . THR B 1 24 ? 7.695 -13.992 2.693 1 96.25 24 THR B C 1
ATOM 1158 O O . THR B 1 24 ? 7.758 -13.055 1.901 1 96.25 24 THR B O 1
ATOM 1161 N N . VAL B 1 25 ? 6.629 -14.156 3.494 1 97.56 25 VAL B N 1
ATOM 1162 C CA . VAL B 1 25 ? 5.512 -13.227 3.633 1 97.56 25 VAL B CA 1
ATOM 1163 C C . VAL B 1 25 ? 5.504 -12.633 5.039 1 97.56 25 VAL B C 1
ATOM 1165 O O . VAL B 1 25 ? 5.477 -13.367 6.031 1 97.56 25 VAL B O 1
ATOM 1168 N N . ALA B 1 26 ? 5.574 -11.328 5.164 1 98.31 26 ALA B N 1
ATOM 1169 C CA . ALA B 1 26 ? 5.617 -10.656 6.465 1 98.31 26 ALA B CA 1
ATOM 1170 C C . ALA B 1 26 ? 4.453 -9.688 6.617 1 98.31 26 ALA B C 1
ATOM 1172 O O . ALA B 1 26 ? 4.41 -8.648 5.953 1 98.31 26 ALA B O 1
ATOM 1173 N N . PRO B 1 27 ? 3.459 -10.039 7.52 1 98.5 27 PRO B N 1
ATOM 1174 C CA . PRO B 1 27 ? 2.408 -9.055 7.793 1 98.5 27 PRO B CA 1
ATOM 1175 C C . PRO B 1 27 ? 2.947 -7.773 8.422 1 98.5 27 PRO B C 1
ATOM 1177 O O . PRO B 1 27 ? 3.867 -7.824 9.242 1 98.5 27 PRO B O 1
ATOM 1180 N N . LEU B 1 28 ? 2.385 -6.645 8.078 1 98.88 28 LEU B N 1
ATOM 1181 C CA . LEU B 1 28 ? 2.855 -5.367 8.594 1 98.88 28 LEU B CA 1
ATOM 1182 C C . LEU B 1 28 ? 1.817 -4.738 9.516 1 98.88 28 LEU B C 1
ATOM 1184 O O . LEU B 1 28 ? 2.137 -4.348 10.641 1 98.88 28 LEU B O 1
ATOM 1188 N N . THR B 1 29 ? 0.549 -4.535 9.078 1 98.81 29 THR B N 1
ATOM 1189 C CA . THR B 1 29 ? -0.531 -3.932 9.844 1 98.81 29 THR B CA 1
ATOM 1190 C C . THR B 1 29 ? -1.891 -4.352 9.297 1 98.81 29 THR B C 1
ATOM 1192 O O . THR B 1 29 ? -1.994 -4.777 8.141 1 98.81 29 THR B O 1
ATOM 1195 N N . ALA B 1 30 ? -2.873 -4.324 10.078 1 98.88 30 ALA B N 1
ATOM 1196 C CA . ALA B 1 30 ? -4.273 -4.527 9.711 1 98.88 30 ALA B CA 1
ATOM 1197 C C . ALA B 1 30 ? -5.191 -3.646 10.555 1 98.88 30 ALA B C 1
ATOM 1199 O O . ALA B 1 30 ? -4.98 -3.486 11.758 1 98.88 30 ALA B O 1
ATOM 1200 N N . HIS B 1 31 ? -6.164 -3.078 9.906 1 98.81 31 HIS B N 1
ATOM 1201 C CA . HIS B 1 31 ? -7.16 -2.268 10.594 1 98.81 31 HIS B CA 1
ATOM 1202 C C . HIS B 1 31 ? -8.555 -2.52 10.039 1 98.81 31 HIS B C 1
ATOM 1204 O O . HIS B 1 31 ? -8.734 -2.652 8.828 1 98.81 31 HIS B O 1
ATOM 1210 N N . ASP B 1 32 ? -9.516 -2.514 10.961 1 98.62 32 ASP B N 1
ATOM 1211 C CA . ASP B 1 32 ? -10.914 -2.557 10.523 1 98.62 32 ASP B CA 1
ATOM 1212 C C . ASP B 1 32 ? -11.258 -1.351 9.656 1 98.62 32 ASP B C 1
ATOM 1214 O O . ASP B 1 32 ? -10.805 -0.236 9.93 1 98.62 32 ASP B O 1
ATOM 1218 N N . LEU B 1 33 ? -12.055 -1.632 8.648 1 98.56 33 LEU B N 1
ATOM 1219 C CA . LEU B 1 33 ? -12.508 -0.525 7.816 1 98.56 33 LEU B CA 1
ATOM 1220 C C . LEU B 1 33 ? -13.828 0.033 8.336 1 98.56 33 LEU B C 1
ATOM 1222 O O . LEU B 1 33 ? -14.875 -0.619 8.219 1 98.56 33 LEU B O 1
ATOM 1226 N N . GLN B 1 34 ? -13.75 1.215 8.852 1 96.88 34 GLN B N 1
ATOM 1227 C CA . GLN B 1 34 ? -14.945 1.846 9.398 1 96.88 34 GLN B CA 1
ATOM 1228 C C . GLN B 1 34 ? -16.016 2.021 8.32 1 96.88 34 GLN B C 1
ATOM 1230 O O . GLN B 1 34 ? -15.711 2.434 7.203 1 96.88 34 GLN B O 1
ATOM 1235 N N . GLY B 1 35 ? -17.219 1.669 8.664 1 95.25 35 GLY B N 1
ATOM 1236 C CA . GLY B 1 35 ? -18.328 1.796 7.719 1 95.25 35 GLY B CA 1
ATOM 1237 C C . GLY B 1 35 ? -18.484 0.584 6.82 1 95.25 35 GLY B C 1
ATOM 1238 O O . GLY B 1 35 ? -19.406 0.527 6.008 1 95.25 35 GLY B O 1
ATOM 1239 N N . MET B 1 36 ? -17.625 -0.386 6.941 1 96.19 36 MET B N 1
ATOM 1240 C CA . MET B 1 36 ? -17.656 -1.629 6.176 1 96.19 36 MET B CA 1
ATOM 1241 C C . MET B 1 36 ? -17.531 -2.84 7.094 1 96.19 36 MET B C 1
ATOM 1243 O O . MET B 1 36 ? -16.484 -3.475 7.152 1 96.19 36 MET B O 1
ATOM 1247 N N . PRO B 1 37 ? -18.703 -3.219 7.703 1 95.94 37 PRO B N 1
ATOM 1248 C CA . PRO B 1 37 ? -18.656 -4.262 8.734 1 95.94 37 PRO B CA 1
ATOM 1249 C C . PRO B 1 37 ? -18.047 -5.562 8.227 1 95.94 37 PRO B C 1
ATOM 1251 O O . PRO B 1 37 ? -18.391 -6.027 7.133 1 95.94 37 PRO B O 1
ATOM 1254 N N . GLY B 1 38 ? -17.156 -6.098 9.016 1 97.69 38 GLY B N 1
ATOM 1255 C CA . GLY B 1 38 ? -16.547 -7.387 8.727 1 97.69 38 GLY B CA 1
ATOM 1256 C C . GLY B 1 38 ? -15.359 -7.293 7.785 1 97.69 38 GLY B C 1
ATOM 1257 O O . GLY B 1 38 ? -14.734 -8.305 7.457 1 97.69 38 GLY B O 1
ATOM 1258 N N . LYS B 1 39 ? -15.078 -6.07 7.359 1 98.56 39 LYS B N 1
ATOM 1259 C CA . LYS B 1 39 ? -13.977 -5.883 6.422 1 98.56 39 LYS B CA 1
ATOM 1260 C C . LYS B 1 39 ? -12.773 -5.246 7.109 1 98.56 39 LYS B C 1
ATOM 1262 O O . LYS B 1 39 ? -12.93 -4.48 8.062 1 98.56 39 LYS B O 1
ATOM 1267 N N . GLU B 1 40 ? -11.586 -5.543 6.637 1 98.81 40 GLU B N 1
ATOM 1268 C CA . GLU B 1 40 ? -10.359 -4.887 7.078 1 98.81 40 GLU B CA 1
ATOM 1269 C C . GLU B 1 40 ? -9.461 -4.539 5.895 1 98.81 40 GLU B C 1
ATOM 1271 O O . GLU B 1 40 ? -9.594 -5.125 4.816 1 98.81 40 GLU B O 1
ATOM 1276 N N . GLY B 1 41 ? -8.695 -3.521 6.055 1 98.94 41 GLY B N 1
ATOM 1277 C CA . GLY B 1 41 ? -7.484 -3.328 5.273 1 98.94 41 GLY B CA 1
ATOM 1278 C C . GLY B 1 41 ? -6.25 -3.916 5.926 1 98.94 41 GLY B C 1
ATOM 1279 O O . GLY B 1 41 ? -6.074 -3.807 7.141 1 98.94 41 GLY B O 1
ATOM 1280 N N . ALA B 1 42 ? -5.438 -4.566 5.141 1 98.94 42 ALA B N 1
ATOM 1281 C CA . ALA B 1 42 ? -4.223 -5.184 5.664 1 98.94 42 ALA B CA 1
ATOM 1282 C C . ALA B 1 42 ? -3.066 -5.043 4.68 1 98.94 42 ALA B C 1
ATOM 1284 O O . ALA B 1 42 ? -3.277 -5.02 3.465 1 98.94 42 ALA B O 1
ATOM 1285 N N . MET B 1 43 ? -1.855 -4.922 5.203 1 98.94 43 MET B N 1
ATOM 1286 C CA . MET B 1 43 ? -0.632 -4.777 4.422 1 98.94 43 MET B CA 1
ATOM 1287 C C . MET B 1 43 ? 0.38 -5.859 4.793 1 98.94 43 MET B C 1
ATOM 1289 O O . MET B 1 43 ? 0.549 -6.176 5.969 1 98.94 43 MET B O 1
ATOM 1293 N N . LEU B 1 44 ? 1.064 -6.34 3.789 1 98.94 44 LEU B N 1
ATOM 1294 C CA . LEU B 1 44 ? 2.162 -7.273 4.008 1 98.94 44 LEU B CA 1
ATOM 1295 C C . LEU B 1 44 ? 3.217 -7.141 2.916 1 98.94 44 LEU B C 1
ATOM 1297 O O . LEU B 1 44 ? 2.965 -6.531 1.875 1 98.94 44 LEU B O 1
ATOM 1301 N N . THR B 1 45 ? 4.387 -7.59 3.176 1 98.88 45 THR B N 1
ATOM 1302 C CA . THR B 1 45 ? 5.406 -7.684 2.137 1 98.88 45 THR B CA 1
ATOM 1303 C C . THR B 1 45 ? 5.629 -9.133 1.727 1 98.88 45 THR B C 1
ATOM 1305 O O . THR B 1 45 ? 5.465 -10.047 2.539 1 98.88 45 THR B O 1
ATOM 1308 N N . VAL B 1 46 ? 5.965 -9.336 0.513 1 98.88 46 VAL B N 1
ATOM 1309 C CA . VAL B 1 46 ? 6.395 -10.617 -0.031 1 98.88 46 VAL B CA 1
ATOM 1310 C C . VAL B 1 46 ? 7.82 -10.5 -0.566 1 98.88 46 VAL B C 1
ATOM 1312 O O . VAL B 1 46 ? 8.117 -9.633 -1.389 1 98.88 46 VAL B O 1
ATOM 1315 N N . ASP B 1 47 ? 8.648 -11.336 -0.113 1 98.62 47 ASP B N 1
ATOM 1316 C CA . ASP B 1 47 ? 10.031 -11.406 -0.567 1 98.62 47 ASP B CA 1
ATOM 1317 C C . ASP B 1 47 ? 10.273 -12.672 -1.389 1 98.62 47 ASP B C 1
ATOM 1319 O O . ASP B 1 47 ? 10.078 -13.781 -0.897 1 98.62 47 ASP B O 1
ATOM 1323 N N . TYR B 1 48 ? 10.672 -12.438 -2.613 1 98.25 48 TYR B N 1
ATOM 1324 C CA . TYR B 1 48 ? 11.102 -13.523 -3.49 1 98.25 48 TYR B CA 1
ATOM 1325 C C . TYR B 1 48 ? 12.617 -13.641 -3.518 1 98.25 48 TYR B C 1
ATOM 1327 O O . TYR B 1 48 ? 13.312 -12.664 -3.814 1 98.25 48 TYR B O 1
ATOM 1335 N N . GLY B 1 49 ? 13.133 -14.789 -3.16 1 97.69 49 GLY B N 1
ATOM 1336 C CA . GLY B 1 49 ? 14.5 -15.039 -3.566 1 97.69 49 GLY B CA 1
ATOM 1337 C C . GLY B 1 49 ? 14.664 -15.195 -5.066 1 97.69 49 GLY B C 1
ATOM 1338 O O . GLY B 1 49 ? 13.672 -15.25 -5.801 1 97.69 49 GLY B O 1
ATOM 1339 N N . PRO B 1 50 ? 15.961 -15.242 -5.578 1 97.44 50 PRO B N 1
ATOM 1340 C CA . PRO B 1 50 ? 16.188 -15.477 -7.008 1 97.44 50 PRO B CA 1
ATOM 1341 C C . PRO B 1 50 ? 15.445 -16.719 -7.527 1 97.44 50 PRO B C 1
ATOM 1343 O O . PRO B 1 50 ? 15.594 -17.797 -6.965 1 97.44 50 PRO B O 1
ATOM 1346 N N . GLY B 1 51 ? 14.625 -16.5 -8.547 1 96.56 51 GLY B N 1
ATOM 1347 C CA . GLY B 1 51 ? 13.984 -17.594 -9.25 1 96.56 51 GLY B CA 1
ATOM 1348 C C . GLY B 1 51 ? 12.742 -18.094 -8.555 1 96.56 51 GLY B C 1
ATOM 1349 O O . GLY B 1 51 ? 12.047 -18.984 -9.07 1 96.56 51 GLY B O 1
ATOM 1350 N N . GLU B 1 52 ? 12.352 -17.562 -7.449 1 97.88 52 GLU B N 1
ATOM 1351 C CA . GLU B 1 52 ? 11.219 -18.062 -6.676 1 97.88 52 GLU B CA 1
ATOM 1352 C C . GLU B 1 52 ? 9.891 -17.688 -7.324 1 97.88 52 GLU B C 1
ATOM 1354 O O . GLU B 1 52 ? 9.82 -16.719 -8.094 1 97.88 52 GLU B O 1
ATOM 1359 N N . SER B 1 53 ? 8.875 -18.5 -6.996 1 97.25 53 SER B N 1
ATOM 1360 C CA . SER B 1 53 ? 7.531 -18.297 -7.516 1 97.25 53 SER B CA 1
ATOM 1361 C C . SER B 1 53 ? 6.477 -18.797 -6.535 1 97.25 53 SER B C 1
ATOM 1363 O O . SER B 1 53 ? 6.793 -19.516 -5.59 1 97.25 53 SER B O 1
ATOM 1365 N N . ASP B 1 54 ? 5.281 -18.312 -6.77 1 97 54 ASP B N 1
ATOM 1366 C CA . ASP B 1 54 ? 4.148 -18.766 -5.965 1 97 54 ASP B CA 1
ATOM 1367 C C . ASP B 1 54 ? 3.338 -19.828 -6.699 1 97 54 ASP B C 1
ATOM 1369 O O . ASP B 1 54 ? 3.24 -19.812 -7.926 1 97 54 ASP B O 1
ATOM 1373 N N . PRO B 1 55 ? 2.727 -20.797 -5.902 1 96.88 55 PRO B N 1
ATOM 1374 C CA . PRO B 1 55 ? 1.696 -21.609 -6.543 1 96.88 55 PRO B CA 1
ATOM 1375 C C . PRO B 1 55 ? 0.499 -20.797 -7.02 1 96.88 55 PRO B C 1
ATOM 1377 O O . PRO B 1 55 ? 0.282 -19.688 -6.539 1 96.88 55 PRO B O 1
ATOM 1380 N N . ILE B 1 56 ? -0.278 -21.359 -7.969 1 98.31 56 ILE B N 1
ATOM 1381 C CA . ILE B 1 56 ? -1.526 -20.734 -8.391 1 98.31 56 ILE B CA 1
ATOM 1382 C C . ILE B 1 56 ? -2.471 -20.609 -7.199 1 98.31 56 ILE B C 1
ATOM 1384 O O . ILE B 1 56 ? -2.619 -21.562 -6.414 1 98.31 56 ILE B O 1
ATOM 1388 N N . HIS B 1 57 ? -3.162 -19.484 -7.035 1 98.31 57 HIS B N 1
ATOM 1389 C CA . HIS B 1 57 ? -3.986 -19.25 -5.855 1 98.31 57 HIS B CA 1
ATOM 1390 C C . HIS B 1 57 ? -5.023 -18.156 -6.109 1 98.31 57 HIS B C 1
ATOM 1392 O O . HIS B 1 57 ? -5.102 -17.625 -7.215 1 98.31 57 HIS B O 1
ATOM 1398 N N . ARG B 1 58 ? -5.867 -17.922 -5.113 1 98.44 58 ARG B N 1
ATOM 1399 C CA . ARG B 1 58 ? -6.824 -16.828 -5.039 1 98.44 58 ARG B CA 1
ATOM 1400 C C . ARG B 1 58 ? -6.695 -16.078 -3.721 1 98.44 58 ARG B C 1
ATOM 1402 O O . ARG B 1 58 ? -6.109 -16.578 -2.764 1 98.44 58 ARG B O 1
ATOM 1409 N N . HIS B 1 59 ? -7.23 -14.875 -3.768 1 98.62 59 HIS B N 1
ATOM 1410 C CA . HIS B 1 59 ? -7.184 -14.102 -2.533 1 98.62 59 HIS B CA 1
ATOM 1411 C C . HIS B 1 59 ? -8.586 -13.852 -1.983 1 98.62 59 HIS B C 1
ATOM 1413 O O . HIS B 1 59 ? -8.75 -13.602 -0.788 1 98.62 59 HIS B O 1
ATOM 1419 N N . ASN B 1 60 ? -9.641 -13.922 -2.836 1 98.19 60 ASN B N 1
ATOM 1420 C CA . ASN B 1 60 ? -11.008 -13.539 -2.479 1 98.19 60 ASN B CA 1
ATOM 1421 C C . ASN B 1 60 ? -11.039 -12.156 -1.838 1 98.19 60 ASN B C 1
ATOM 1423 O O . ASN B 1 60 ? -11.711 -11.953 -0.821 1 98.19 60 ASN B O 1
ATOM 1427 N N . ALA B 1 61 ? -10.32 -11.281 -2.324 1 98.81 61 ALA B N 1
ATOM 1428 C CA . ALA B 1 61 ? -10.117 -9.914 -1.86 1 98.81 61 ALA B CA 1
ATOM 1429 C C . ALA B 1 61 ? -9.703 -9 -3.012 1 98.81 61 ALA B C 1
ATOM 1431 O O . ALA B 1 61 ? -9.352 -9.477 -4.094 1 98.81 61 ALA B O 1
ATOM 1432 N N . SER B 1 62 ? -9.875 -7.699 -2.824 1 98.88 62 SER B N 1
ATOM 1433 C CA . SER B 1 62 ? -9.156 -6.75 -3.67 1 98.88 62 SER B CA 1
ATOM 1434 C C . SER B 1 62 ? -7.727 -6.555 -3.189 1 98.88 62 SER B C 1
ATOM 1436 O O . SER B 1 62 ? -7.496 -6.238 -2.02 1 98.88 62 SER B O 1
ATOM 1438 N N . VAL B 1 63 ? -6.734 -6.766 -4.066 1 98.94 63 VAL B N 1
ATOM 1439 C CA . VAL B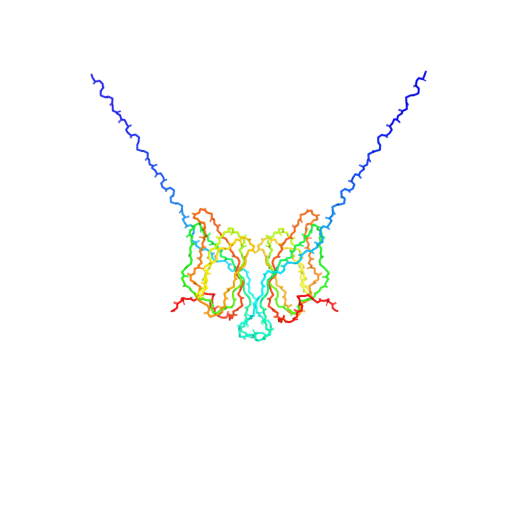 1 63 ? -5.324 -6.695 -3.701 1 98.94 63 VAL B CA 1
ATOM 1440 C C . VAL B 1 63 ? -4.605 -5.695 -4.602 1 98.94 63 VAL B C 1
ATOM 1442 O O . VAL B 1 63 ? -4.703 -5.77 -5.828 1 98.94 63 VAL B O 1
ATOM 1445 N N . PHE B 1 64 ? -3.951 -4.727 -4.062 1 98.94 64 PHE B N 1
ATOM 1446 C CA . PHE B 1 64 ? -3.109 -3.742 -4.734 1 98.94 64 PHE B CA 1
ATOM 1447 C C . PHE B 1 64 ? -1.635 -4.008 -4.449 1 98.94 64 PHE B C 1
ATOM 1449 O O . PHE B 1 64 ? -1.218 -4.051 -3.291 1 98.94 64 PHE B O 1
ATOM 1456 N N . VAL B 1 65 ? -0.877 -4.164 -5.48 1 99 65 VAL B N 1
ATOM 1457 C CA . VAL B 1 65 ? 0.533 -4.52 -5.359 1 99 65 VAL B CA 1
ATOM 1458 C C . VAL B 1 65 ? 1.402 -3.334 -5.77 1 99 65 VAL B C 1
ATOM 1460 O O . VAL B 1 65 ? 1.083 -2.621 -6.723 1 99 65 VAL B O 1
ATOM 1463 N N . TYR B 1 66 ? 2.463 -3.111 -5.086 1 99 66 TYR B N 1
ATOM 1464 C CA . TYR B 1 66 ? 3.5 -2.129 -5.379 1 99 66 TYR B CA 1
ATOM 1465 C C . TYR B 1 66 ? 4.887 -2.75 -5.266 1 99 66 TYR B C 1
ATOM 1467 O O . TYR B 1 66 ? 5.27 -3.238 -4.203 1 99 66 TYR B O 1
ATOM 1475 N N . VAL B 1 67 ? 5.676 -2.691 -6.336 1 99 67 VAL B N 1
ATOM 1476 C CA . VAL B 1 67 ? 6.984 -3.334 -6.305 1 99 67 VAL B CA 1
ATOM 1477 C C . VAL B 1 67 ? 7.988 -2.432 -5.59 1 99 67 VAL B C 1
ATOM 1479 O O . VAL B 1 67 ? 8.18 -1.275 -5.973 1 99 67 VAL B O 1
ATOM 1482 N N . LEU B 1 68 ? 8.602 -2.988 -4.559 1 98.94 68 LEU B N 1
ATOM 1483 C CA . LEU B 1 68 ? 9.531 -2.232 -3.736 1 98.94 68 LEU B CA 1
ATOM 1484 C C . LEU B 1 68 ? 10.961 -2.373 -4.266 1 98.94 68 LEU B C 1
ATOM 1486 O O . LEU B 1 68 ? 11.75 -1.428 -4.191 1 98.94 68 LEU B O 1
ATOM 1490 N N . LYS B 1 69 ? 11.32 -3.496 -4.664 1 98.75 69 LYS B N 1
ATOM 1491 C CA . LYS B 1 69 ? 12.664 -3.84 -5.105 1 98.75 69 LYS B CA 1
ATOM 1492 C C . LYS B 1 69 ? 12.633 -4.926 -6.18 1 98.75 69 LYS B C 1
ATOM 1494 O O . LYS B 1 69 ? 11.852 -5.875 -6.086 1 98.75 69 LYS B O 1
ATOM 1499 N N . GLY B 1 70 ? 13.578 -4.82 -7.164 1 98.75 70 GLY B N 1
ATOM 1500 C CA . GLY B 1 70 ? 13.703 -5.844 -8.188 1 98.75 70 GLY B CA 1
ATOM 1501 C C . GLY B 1 70 ? 12.57 -5.828 -9.195 1 98.75 70 GLY B C 1
ATOM 1502 O O . GLY B 1 70 ? 12.094 -4.758 -9.578 1 98.75 70 GLY B O 1
ATOM 1503 N N . SER B 1 71 ? 12.344 -6.98 -9.75 1 98.88 71 SER B N 1
ATOM 1504 C CA . SER B 1 71 ? 11.32 -7.152 -10.781 1 98.88 71 SER B CA 1
ATOM 1505 C C . SER B 1 71 ? 10.523 -8.438 -10.562 1 98.88 71 SER B C 1
ATOM 1507 O O . SER B 1 71 ? 11.086 -9.469 -10.188 1 98.88 71 SER B O 1
ATOM 1509 N N . VAL B 1 72 ? 9.25 -8.328 -10.828 1 98.94 72 VAL B N 1
ATOM 1510 C CA . VAL B 1 72 ? 8.391 -9.492 -10.633 1 98.94 72 VAL B CA 1
ATOM 1511 C C . VAL B 1 72 ? 7.469 -9.656 -11.844 1 98.94 72 VAL B C 1
ATOM 1513 O O . VAL B 1 72 ? 7.094 -8.672 -12.484 1 98.94 72 VAL B O 1
ATOM 1516 N N . ILE B 1 73 ? 7.121 -10.859 -12.141 1 98.94 73 ILE B N 1
ATOM 1517 C CA . ILE B 1 73 ? 6.129 -11.172 -13.164 1 98.94 73 ILE B CA 1
ATOM 1518 C C . ILE B 1 73 ? 4.809 -11.562 -12.508 1 98.94 73 ILE B C 1
ATOM 1520 O O . ILE B 1 73 ? 4.785 -12.391 -11.594 1 98.94 73 ILE B O 1
ATOM 1524 N N . MET B 1 74 ? 3.695 -10.93 -12.984 1 98.94 74 MET B N 1
ATOM 1525 C CA . MET B 1 74 ? 2.355 -11.18 -12.453 1 98.94 74 MET B CA 1
ATOM 1526 C C . MET B 1 74 ? 1.375 -11.484 -13.578 1 98.94 74 MET B C 1
ATOM 1528 O O . MET B 1 74 ? 1.452 -10.891 -14.656 1 98.94 74 MET B O 1
ATOM 1532 N N . GLN B 1 75 ? 0.46 -12.336 -13.211 1 98.88 75 GLN B N 1
ATOM 1533 C CA . GLN B 1 75 ? -0.616 -12.641 -14.148 1 98.88 75 GLN B CA 1
ATOM 1534 C C . GLN B 1 75 ? -1.843 -13.18 -13.422 1 98.88 75 GLN B C 1
ATOM 1536 O O . GLN B 1 75 ? -1.726 -14.07 -12.57 1 98.88 75 GLN B O 1
ATOM 1541 N N . VAL B 1 76 ? -2.959 -12.633 -13.734 1 98.75 76 VAL B N 1
ATOM 1542 C CA . VAL B 1 76 ? -4.215 -13.25 -13.328 1 98.75 76 VAL B CA 1
ATOM 1543 C C . VAL B 1 76 ? -4.844 -13.969 -14.523 1 98.75 76 VAL B C 1
ATOM 1545 O O . VAL B 1 76 ? -4.504 -13.695 -15.672 1 98.75 76 VAL B O 1
ATOM 1548 N N . LYS B 1 77 ? -5.77 -14.844 -14.148 1 97.94 77 LYS B N 1
ATOM 1549 C CA . LYS B 1 77 ? -6.469 -15.555 -15.211 1 97.94 77 LYS B CA 1
ATOM 1550 C C . LYS B 1 77 ? -7.156 -14.586 -16.172 1 97.94 77 LYS B C 1
ATOM 1552 O O . LYS B 1 77 ? -7.734 -13.586 -15.734 1 97.94 77 LYS B O 1
ATOM 1557 N N . ASP B 1 78 ? -7.047 -14.828 -17.469 1 96.88 78 ASP B N 1
ATOM 1558 C CA . ASP B 1 78 ? -7.652 -14.109 -18.594 1 96.88 78 ASP B CA 1
ATOM 1559 C C . ASP B 1 78 ? -6.898 -12.812 -18.891 1 96.88 78 ASP B C 1
ATOM 1561 O O . ASP B 1 78 ? -7.301 -12.039 -19.75 1 96.88 78 ASP B O 1
ATOM 1565 N N . GLY B 1 79 ? -5.898 -12.477 -18.156 1 98.12 79 GLY B N 1
ATOM 1566 C CA . GLY B 1 79 ? -5.016 -11.359 -18.438 1 98.12 79 GLY B CA 1
ATOM 1567 C C . GLY B 1 79 ? -3.662 -11.789 -18.969 1 98.12 79 GLY B C 1
ATOM 1568 O O . GLY B 1 79 ? -3.256 -12.938 -18.797 1 98.12 79 GLY B O 1
ATOM 1569 N N . MET B 1 80 ? -2.967 -10.875 -19.594 1 98.44 80 MET B N 1
ATOM 1570 C CA . MET B 1 80 ? -1.603 -11.133 -20.047 1 98.44 80 MET B CA 1
ATOM 1571 C C . MET B 1 80 ? -0.612 -10.992 -18.891 1 98.44 80 MET B C 1
ATOM 1573 O O . MET B 1 80 ? -0.832 -10.203 -17.969 1 98.44 80 MET B O 1
ATOM 1577 N N . PRO B 1 81 ? 0.483 -11.812 -18.953 1 98.75 81 PRO B N 1
ATOM 1578 C CA . PRO B 1 81 ? 1.525 -11.555 -17.953 1 98.75 81 PRO B CA 1
ATOM 1579 C C . PRO B 1 81 ? 2.15 -10.164 -18.094 1 98.75 81 PRO B C 1
ATOM 1581 O O . PRO B 1 81 ? 2.314 -9.672 -19.219 1 98.75 81 PRO B O 1
ATOM 1584 N N . VAL B 1 82 ? 2.521 -9.586 -17.031 1 98.94 82 VAL B N 1
ATOM 1585 C CA . VAL B 1 82 ? 3.24 -8.312 -17.031 1 98.94 82 VAL B CA 1
ATOM 1586 C C . VAL B 1 82 ? 4.504 -8.43 -16.188 1 98.94 82 VAL B C 1
ATOM 1588 O O . VAL B 1 82 ? 4.531 -9.164 -15.195 1 98.94 82 VAL B O 1
ATOM 1591 N N . THR B 1 83 ? 5.539 -7.816 -16.609 1 98.94 83 THR B N 1
ATOM 1592 C CA . THR B 1 83 ? 6.738 -7.641 -15.789 1 98.94 83 THR B CA 1
ATOM 1593 C C . THR B 1 83 ? 6.746 -6.266 -15.133 1 98.94 83 THR B C 1
ATOM 1595 O O . THR B 1 83 ? 6.691 -5.242 -15.812 1 98.94 83 THR B O 1
ATOM 1598 N N . LEU B 1 84 ? 6.84 -6.27 -13.82 1 98.94 84 LEU B N 1
ATOM 1599 C CA . LEU B 1 84 ? 6.77 -5.039 -13.039 1 98.94 84 LEU B CA 1
ATOM 1600 C C . LEU B 1 84 ? 8.117 -4.727 -12.398 1 98.94 84 LEU B C 1
ATOM 1602 O O . LEU B 1 84 ? 8.789 -5.625 -11.891 1 98.94 84 LEU B O 1
ATOM 1606 N N . LYS B 1 85 ? 8.438 -3.492 -12.453 1 98.88 85 LYS B N 1
ATOM 1607 C CA . LYS B 1 85 ? 9.656 -3.008 -11.812 1 98.88 85 LYS B CA 1
ATOM 1608 C C . LYS B 1 85 ? 9.328 -2.111 -10.617 1 98.88 85 LYS B C 1
ATOM 1610 O O . LYS B 1 85 ? 8.164 -1.813 -10.367 1 98.88 85 LYS B O 1
ATOM 1615 N N . GLU B 1 86 ? 10.422 -1.753 -9.883 1 98.88 86 GLU B N 1
ATOM 1616 C CA . GLU B 1 86 ? 10.258 -0.911 -8.703 1 98.88 86 GLU B CA 1
ATOM 1617 C C . GLU B 1 86 ? 9.367 0.293 -9 1 98.88 86 GLU B C 1
ATOM 1619 O O . GLU B 1 86 ? 9.578 0.996 -9.992 1 98.88 86 GLU B O 1
ATOM 1624 N N . GLY B 1 87 ? 8.414 0.438 -8.188 1 98.88 87 GLY B N 1
ATOM 1625 C CA . GLY B 1 87 ? 7.535 1.589 -8.32 1 98.88 87 GLY B CA 1
ATOM 1626 C C . GLY B 1 87 ? 6.273 1.288 -9.109 1 98.88 87 GLY B C 1
ATOM 1627 O O . GLY B 1 87 ? 5.32 2.066 -9.086 1 98.88 87 GLY B O 1
ATOM 1628 N N . GLN B 1 88 ? 6.227 0.198 -9.82 1 98.94 88 GLN B N 1
ATOM 1629 C CA . GLN B 1 88 ? 5.059 -0.147 -10.625 1 98.94 88 GLN B CA 1
ATOM 1630 C C . GLN B 1 88 ? 4.047 -0.952 -9.812 1 98.94 88 GLN B C 1
ATOM 1632 O O . GLN B 1 88 ? 4.398 -1.549 -8.789 1 98.94 88 GLN B O 1
ATOM 1637 N N . THR B 1 89 ? 2.756 -0.913 -10.32 1 98.94 89 THR B N 1
ATOM 1638 C CA . THR B 1 89 ? 1.663 -1.474 -9.539 1 98.94 89 THR B CA 1
ATOM 1639 C C . THR B 1 89 ? 0.938 -2.566 -10.32 1 98.94 89 THR B C 1
ATOM 1641 O O . THR B 1 89 ? 1.123 -2.695 -11.531 1 98.94 89 THR B O 1
ATOM 1644 N N . PHE B 1 90 ? 0.197 -3.354 -9.648 1 98.94 90 PHE B N 1
ATOM 1645 C CA . PHE B 1 90 ? -0.661 -4.41 -10.164 1 98.94 90 PHE B CA 1
ATOM 1646 C C . PHE B 1 90 ? -1.922 -4.551 -9.32 1 98.94 90 PHE B C 1
ATOM 1648 O O . PHE B 1 90 ? -1.912 -4.25 -8.125 1 98.94 90 PHE B O 1
ATOM 1655 N N . PHE B 1 91 ? -3.031 -4.938 -9.953 1 98.94 91 PHE B N 1
ATOM 1656 C CA . PHE B 1 91 ? -4.285 -5.125 -9.234 1 98.94 91 PHE B CA 1
ATOM 1657 C C . PHE B 1 91 ? -4.852 -6.52 -9.484 1 98.94 91 PHE B C 1
ATOM 1659 O O . PHE B 1 91 ? -4.832 -7.008 -10.617 1 98.94 91 PHE B O 1
ATOM 1666 N N . GLU B 1 92 ? -5.289 -7.148 -8.422 1 98.69 92 GLU B N 1
ATOM 1667 C CA . GLU B 1 92 ? -6.07 -8.383 -8.469 1 98.69 92 GLU B CA 1
ATOM 1668 C C . GLU B 1 92 ? -7.414 -8.211 -7.766 1 98.69 92 GLU B C 1
ATOM 1670 O O . GLU B 1 92 ? -7.465 -7.781 -6.609 1 98.69 92 GLU B O 1
ATOM 1675 N N . GLY B 1 93 ? -8.492 -8.617 -8.383 1 98.5 93 GLY B N 1
ATOM 1676 C CA . GLY B 1 93 ? -9.812 -8.547 -7.773 1 98.5 93 GLY B CA 1
ATOM 1677 C C . GLY B 1 93 ? -10.219 -9.836 -7.082 1 98.5 93 GLY B C 1
ATOM 1678 O O . GLY B 1 93 ? -9.539 -10.852 -7.207 1 98.5 93 GLY B O 1
ATOM 1679 N N . PRO B 1 94 ? -11.391 -9.781 -6.375 1 98.25 94 PRO B N 1
ATOM 1680 C CA . PRO B 1 94 ? -11.773 -10.898 -5.512 1 98.25 94 PRO B CA 1
ATOM 1681 C C . PRO B 1 94 ? -12.078 -12.172 -6.297 1 98.25 94 PRO B C 1
ATOM 1683 O O . PRO B 1 94 ? -12.039 -13.266 -5.734 1 98.25 94 PRO B O 1
ATOM 1686 N N . ASN B 1 95 ? -12.328 -12.031 -7.586 1 97.5 95 ASN B N 1
ATOM 1687 C CA . ASN B 1 95 ? -12.688 -13.211 -8.367 1 97.5 95 ASN B CA 1
ATOM 1688 C C . ASN B 1 95 ? -11.508 -13.711 -9.203 1 97.5 95 ASN B C 1
ATOM 1690 O O . ASN B 1 95 ? -11.633 -14.695 -9.93 1 97.5 95 ASN B O 1
ATOM 1694 N N . ASP B 1 96 ? -10.484 -13.055 -9.172 1 98.31 96 ASP B N 1
ATOM 1695 C CA . ASP B 1 96 ? -9.344 -13.406 -10.016 1 98.31 96 ASP B CA 1
ATOM 1696 C C . ASP B 1 96 ? -8.617 -14.633 -9.477 1 98.31 96 ASP B C 1
ATOM 1698 O O . ASP B 1 96 ? -8.555 -14.844 -8.266 1 98.31 96 ASP B O 1
ATOM 1702 N N . VAL B 1 97 ? -8.078 -15.43 -10.398 1 98.75 97 VAL B N 1
ATOM 1703 C CA . VAL B 1 97 ? -7.105 -16.469 -10.109 1 98.75 97 V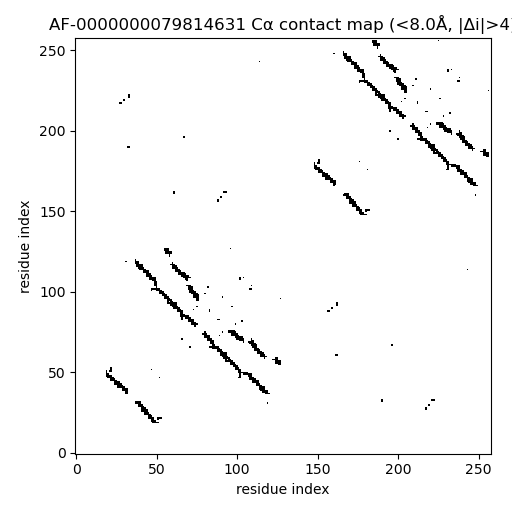AL B CA 1
ATOM 1704 C C . VAL B 1 97 ? -5.703 -15.977 -10.469 1 98.75 97 VAL B C 1
ATOM 1706 O O . VAL B 1 97 ? -5.438 -15.602 -11.609 1 98.75 97 VAL B O 1
ATOM 1709 N N . HIS B 1 98 ? -4.859 -15.836 -9.492 1 98.81 98 HIS B N 1
ATOM 1710 C CA . HIS B 1 98 ? -3.469 -15.438 -9.672 1 98.81 98 HIS B CA 1
ATOM 1711 C C . HIS B 1 98 ? -2.635 -16.578 -10.242 1 98.81 98 HIS B C 1
ATOM 1713 O O . HIS B 1 98 ? -2.295 -17.516 -9.531 1 98.81 98 HIS B O 1
ATOM 1719 N N . LEU B 1 99 ? -2.264 -16.516 -11.531 1 98.69 99 LEU B N 1
ATOM 1720 C CA . LEU B 1 99 ? -1.622 -17.609 -12.25 1 98.69 99 LEU B CA 1
ATOM 1721 C C . LEU B 1 99 ? -0.106 -17.547 -12.094 1 98.69 99 LEU B C 1
ATOM 1723 O O . LEU B 1 99 ? 0.553 -18.594 -11.977 1 98.69 99 LEU B O 1
ATOM 1727 N N . VAL B 1 100 ? 0.353 -16.375 -12.227 1 98.69 100 VAL B N 1
ATOM 1728 C CA . VAL B 1 100 ? 1.803 -16.219 -12.172 1 98.69 100 VAL B CA 1
ATOM 1729 C C . VAL B 1 100 ? 2.172 -15.164 -11.141 1 98.69 100 VAL B C 1
ATOM 1731 O O . VAL B 1 100 ? 1.69 -14.031 -11.203 1 98.69 100 VAL B O 1
ATOM 1734 N N . GLY B 1 101 ? 2.889 -15.453 -10.242 1 98.69 101 GLY B N 1
ATOM 1735 C CA . GLY B 1 101 ? 3.678 -14.641 -9.336 1 98.69 101 GLY B CA 1
ATOM 1736 C C . GLY B 1 101 ? 5.094 -15.148 -9.148 1 98.69 101 GLY B C 1
ATOM 1737 O O . GLY B 1 101 ? 5.301 -16.203 -8.539 1 98.69 101 GLY B O 1
ATOM 1738 N N . ARG B 1 102 ? 6.016 -14.438 -9.664 1 98.38 102 ARG B N 1
ATOM 1739 C CA . ARG B 1 102 ? 7.371 -14.953 -9.523 1 98.38 102 ARG B CA 1
ATOM 1740 C C . ARG B 1 102 ? 8.406 -13.844 -9.68 1 98.38 102 ARG B C 1
ATOM 1742 O O . ARG B 1 102 ? 8.117 -12.805 -10.273 1 98.38 102 ARG B O 1
ATOM 1749 N N . ASN B 1 103 ? 9.578 -14.156 -9.109 1 98.75 103 ASN B N 1
ATOM 1750 C CA . ASN B 1 103 ? 10.742 -13.297 -9.352 1 98.75 103 ASN B CA 1
ATOM 1751 C C . ASN B 1 103 ? 11.164 -13.328 -10.82 1 98.75 103 ASN B C 1
ATOM 1753 O O . ASN B 1 103 ? 11.312 -14.398 -11.406 1 98.75 103 ASN B O 1
ATOM 1757 N N . ALA B 1 104 ? 11.352 -12.164 -11.414 1 98.75 104 ALA B N 1
ATOM 1758 C CA . ALA B 1 104 ? 11.758 -12.094 -12.82 1 98.75 104 ALA B CA 1
ATOM 1759 C C . ALA B 1 104 ? 13.242 -12.398 -12.969 1 98.75 104 ALA B C 1
ATOM 1761 O O . ALA B 1 104 ? 13.727 -12.625 -14.086 1 98.75 104 ALA B O 1
ATOM 1762 N N . SER B 1 105 ? 13.969 -12.352 -11.883 1 98.5 105 SER B N 1
ATOM 1763 C CA . SER B 1 105 ? 15.414 -12.547 -11.906 1 98.5 105 SER B CA 1
ATOM 1764 C C . SER B 1 105 ? 15.797 -13.914 -11.352 1 98.5 105 SER B C 1
ATOM 1766 O O . SER B 1 105 ? 15.219 -14.375 -10.367 1 98.5 105 SER B O 1
ATOM 1768 N N . GLN B 1 106 ? 16.781 -14.531 -11.93 1 97.44 106 GLN B N 1
ATOM 1769 C CA . GLN B 1 106 ? 17.328 -15.789 -11.43 1 97.44 106 GLN B CA 1
ATOM 1770 C C . GLN B 1 106 ? 18.484 -15.547 -10.461 1 97.44 106 GLN B C 1
ATOM 1772 O O . GLN B 1 106 ? 19 -16.484 -9.859 1 97.44 106 GLN B O 1
ATOM 1777 N N . THR B 1 107 ? 18.922 -14.266 -10.305 1 97.62 107 THR B N 1
ATOM 1778 C CA . THR B 1 107 ? 20.125 -14.031 -9.516 1 97.62 107 THR B CA 1
ATOM 1779 C C . THR B 1 107 ? 19.859 -12.992 -8.43 1 97.62 107 THR B C 1
ATOM 1781 O O . THR B 1 107 ? 20.547 -12.969 -7.402 1 97.62 107 THR B O 1
ATOM 1784 N N . GLU B 1 108 ? 18.906 -12.078 -8.617 1 98.12 108 GLU B N 1
ATOM 1785 C CA . GLU B 1 108 ? 18.641 -11.016 -7.66 1 98.12 108 GLU B CA 1
ATOM 1786 C C . GLU B 1 108 ? 17.297 -11.227 -6.969 1 98.12 108 GLU B C 1
ATOM 1788 O O . GLU B 1 108 ? 16.344 -11.711 -7.582 1 98.12 108 GLU B O 1
ATOM 1793 N N . PRO B 1 109 ? 17.188 -10.844 -5.688 1 98.38 109 PRO B N 1
ATOM 1794 C CA . PRO B 1 109 ? 15.883 -10.93 -5.012 1 98.38 109 PRO B CA 1
ATOM 1795 C C . PRO B 1 109 ? 14.898 -9.867 -5.488 1 98.38 109 PRO B C 1
ATOM 1797 O O . PRO B 1 109 ? 15.289 -8.922 -6.18 1 98.38 109 PRO B O 1
ATOM 1800 N N . ALA B 1 110 ? 13.688 -10.078 -5.195 1 98.75 110 ALA B N 1
ATOM 1801 C CA . ALA B 1 110 ? 12.633 -9.102 -5.422 1 98.75 110 ALA B CA 1
ATOM 1802 C C . ALA B 1 110 ? 11.711 -9 -4.207 1 98.75 110 ALA B C 1
ATOM 1804 O O . ALA B 1 110 ? 11.625 -9.93 -3.406 1 98.75 110 ALA B O 1
ATOM 1805 N N . ARG B 1 111 ? 11.102 -7.812 -4.043 1 98.81 111 ARG B N 1
ATOM 1806 C CA . ARG B 1 111 ? 10.172 -7.551 -2.945 1 98.81 111 ARG B CA 1
ATOM 1807 C C . ARG B 1 111 ? 9.016 -6.676 -3.402 1 98.81 111 ARG B C 1
ATOM 1809 O O . ARG B 1 111 ? 9.211 -5.715 -4.148 1 98.81 111 ARG B O 1
ATOM 1816 N N . PHE B 1 112 ? 7.852 -7.004 -2.939 1 98.94 112 PHE B N 1
ATOM 1817 C CA . PHE B 1 112 ? 6.73 -6.109 -3.209 1 98.94 112 PHE B CA 1
ATOM 1818 C C . PHE B 1 112 ? 5.824 -6 -1.992 1 98.94 112 PHE B C 1
ATOM 1820 O O . PHE B 1 112 ? 5.883 -6.836 -1.088 1 98.94 112 PHE B O 1
ATOM 1827 N N . LEU B 1 113 ? 5.156 -4.938 -1.924 1 98.94 113 LEU B N 1
ATOM 1828 C CA . LEU B 1 113 ? 4.098 -4.672 -0.959 1 98.94 113 LEU B CA 1
ATOM 1829 C C . LEU B 1 113 ? 2.738 -5.078 -1.522 1 98.94 113 LEU B C 1
ATOM 1831 O O . LEU B 1 113 ? 2.436 -4.801 -2.686 1 98.94 113 LEU B O 1
ATOM 1835 N N . ALA B 1 114 ? 1.915 -5.727 -0.73 1 98.94 114 ALA B N 1
ATOM 1836 C CA . ALA B 1 114 ? 0.529 -6.031 -1.079 1 98.94 114 ALA B CA 1
ATOM 1837 C C . ALA B 1 114 ? -0.437 -5.426 -0.065 1 98.94 114 ALA B C 1
ATOM 1839 O O . ALA B 1 114 ? -0.283 -5.625 1.143 1 98.94 114 ALA B O 1
ATOM 1840 N N . PHE B 1 115 ? -1.389 -4.684 -0.552 1 98.94 115 PHE B N 1
ATOM 1841 C CA . PHE B 1 115 ? -2.482 -4.137 0.239 1 98.94 115 PHE B CA 1
ATOM 1842 C C . PHE B 1 115 ? -3.783 -4.879 -0.044 1 98.94 115 PHE B C 1
ATOM 1844 O O . PHE B 1 115 ? -4.207 -4.984 -1.197 1 98.94 115 PHE B O 1
ATOM 1851 N N . PHE B 1 116 ? -4.406 -5.367 1.016 1 98.94 116 PHE B N 1
ATOM 1852 C CA . PHE B 1 116 ? -5.637 -6.145 0.896 1 98.94 116 PHE B CA 1
ATOM 1853 C C . PHE B 1 116 ? -6.828 -5.359 1.431 1 98.94 116 PHE B C 1
ATOM 1855 O O . PHE B 1 116 ? -6.746 -4.75 2.5 1 98.94 116 PHE B O 1
ATOM 1862 N N . VAL B 1 117 ? -7.879 -5.305 0.697 1 98.94 117 VAL B N 1
ATOM 1863 C CA . VAL B 1 117 ? -9.219 -5.086 1.224 1 98.94 117 VAL B CA 1
ATOM 1864 C C . VAL B 1 117 ? -9.984 -6.406 1.252 1 98.94 117 VAL B C 1
ATOM 1866 O O . VAL B 1 117 ? -10.336 -6.949 0.202 1 98.94 117 VAL B O 1
ATOM 1869 N N . LYS B 1 118 ? -10.234 -6.926 2.469 1 98.75 118 LYS B N 1
ATOM 1870 C CA . LYS B 1 118 ? -10.672 -8.312 2.568 1 98.75 118 LYS B CA 1
ATOM 1871 C C . LYS B 1 118 ? -11.617 -8.516 3.75 1 98.75 118 LYS B C 1
ATOM 1873 O O . LYS B 1 118 ? -11.766 -7.617 4.586 1 98.75 118 LYS B O 1
ATOM 1878 N N . ASP B 1 119 ? -12.266 -9.695 3.771 1 98.5 119 ASP B N 1
ATOM 1879 C CA . ASP B 1 119 ? -12.953 -10.125 4.988 1 98.5 119 ASP B CA 1
ATOM 1880 C C . ASP B 1 119 ? -11.961 -10.359 6.125 1 98.5 119 ASP B C 1
ATOM 1882 O O . ASP B 1 119 ? -10.961 -11.062 5.949 1 98.5 119 ASP B O 1
ATOM 1886 N N . LYS B 1 120 ? -12.328 -9.797 7.25 1 97.56 120 LYS B N 1
ATOM 1887 C CA . LYS B 1 120 ? -11.414 -9.805 8.391 1 97.56 120 LYS B CA 1
ATOM 1888 C C . LYS B 1 120 ? -11.062 -11.234 8.805 1 97.56 120 LYS B C 1
ATOM 1890 O O . LYS B 1 120 ? -9.938 -11.508 9.219 1 97.56 120 L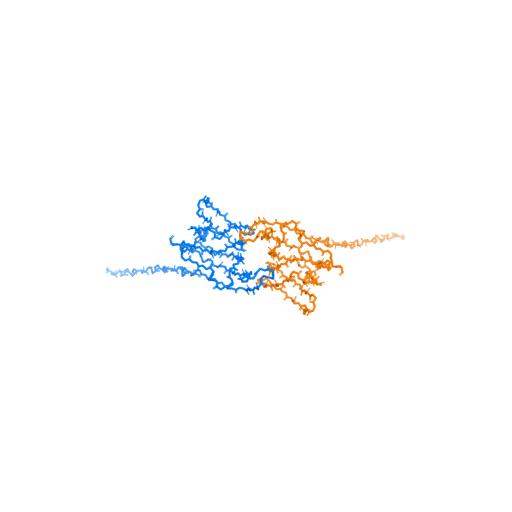YS B O 1
ATOM 1895 N N . THR B 1 121 ? -11.914 -12.172 8.719 1 97.44 121 THR B N 1
ATOM 1896 C CA . THR B 1 121 ? -11.719 -13.523 9.234 1 97.44 121 THR B CA 1
ATOM 1897 C C . THR B 1 121 ? -11.141 -14.438 8.164 1 97.44 121 THR B C 1
ATOM 1899 O O . THR B 1 121 ? -10.773 -15.586 8.445 1 97.44 121 THR B O 1
ATOM 1902 N N . ALA B 1 122 ? -11.062 -14.039 6.949 1 97.94 122 ALA B N 1
ATOM 1903 C CA . ALA B 1 122 ? -10.602 -14.883 5.852 1 97.94 122 ALA B CA 1
ATOM 1904 C C . ALA B 1 122 ? -9.07 -14.898 5.781 1 97.94 122 ALA B C 1
ATOM 1906 O O . ALA B 1 122 ? -8.43 -13.883 6.047 1 97.94 122 ALA B O 1
ATOM 1907 N N . PRO B 1 123 ? -8.508 -16.047 5.453 1 97.88 123 PRO B N 1
ATOM 1908 C CA . PRO B 1 123 ? -7.07 -16.047 5.18 1 97.88 123 PRO B CA 1
ATOM 1909 C C . PRO B 1 123 ? -6.699 -15.141 4.008 1 97.88 123 PRO B C 1
ATOM 1911 O O . PRO B 1 123 ? -7.57 -14.719 3.244 1 97.88 123 PRO B O 1
ATOM 1914 N N . PHE B 1 124 ? -5.395 -14.82 3.869 1 98.38 124 PHE B N 1
ATOM 1915 C CA . PHE B 1 124 ? -4.914 -13.961 2.789 1 98.38 124 PHE B CA 1
ATOM 1916 C C . PHE B 1 124 ? -4.914 -14.711 1.463 1 98.38 124 PHE B C 1
ATOM 1918 O O . PHE B 1 124 ? -4.984 -14.102 0.396 1 98.38 124 PHE B O 1
ATOM 1925 N N . VAL B 1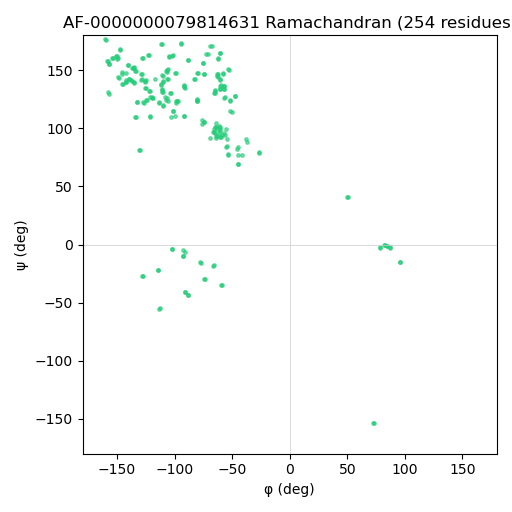 125 ? -4.734 -16.016 1.539 1 98.12 125 VAL B N 1
ATOM 1926 C CA . VAL B 1 125 ? -4.523 -16.812 0.329 1 98.12 125 VAL B CA 1
ATOM 1927 C C . VAL B 1 125 ? -5.367 -18.078 0.386 1 98.12 125 VAL B C 1
ATOM 1929 O O . VAL B 1 125 ? -5.488 -18.703 1.442 1 98.12 125 VAL B O 1
ATOM 1932 N N . PHE B 1 126 ? -5.957 -18.469 -0.726 1 97.69 126 PHE B N 1
ATOM 1933 C CA . PHE B 1 126 ? -6.723 -19.688 -0.919 1 97.69 126 PHE B CA 1
ATOM 1934 C C . PHE B 1 126 ? -6.191 -20.484 -2.107 1 97.69 126 PHE B C 1
ATOM 1936 O O . PHE B 1 126 ? -5.793 -19.891 -3.119 1 97.69 126 PHE B O 1
ATOM 1943 N N . PRO B 1 127 ? -6.137 -21.781 -1.971 1 95.56 127 PRO B N 1
ATOM 1944 C CA . PRO B 1 127 ? -5.82 -22.547 -3.182 1 95.56 127 PRO B CA 1
ATOM 1945 C C . PRO B 1 127 ? -6.816 -22.281 -4.312 1 95.56 127 PRO B C 1
ATOM 1947 O O . PRO B 1 127 ? -7.996 -22.031 -4.059 1 95.56 127 PRO B O 1
ATOM 1950 N N . ALA B 1 128 ? -6.152 -22.359 -5.562 1 90.38 128 ALA B N 1
ATOM 1951 C CA . ALA B 1 128 ? -7.043 -22.203 -6.711 1 90.38 128 ALA B CA 1
ATOM 1952 C C . ALA B 1 128 ? -7.84 -23.484 -6.957 1 90.38 128 ALA B C 1
ATOM 1954 O O . ALA B 1 128 ? -7.305 -24.594 -6.844 1 90.38 128 ALA B O 1
ATOM 1955 N N . HIS B 1 129 ? -9.078 -23.734 -6.754 1 76 129 HIS B N 1
ATOM 1956 C CA . HIS B 1 129 ? -9.82 -24.938 -7.094 1 76 129 HIS B CA 1
ATOM 1957 C C . HIS B 1 129 ? -10.117 -25 -8.586 1 76 129 HIS B C 1
ATOM 1959 O O . HIS B 1 129 ? -10.234 -23.969 -9.242 1 76 129 HIS B O 1
#

Foldseek 3Di:
DPPDPPPDPDPPPPPPPPPQDAKDKAWDDKDDDPPDPQKIKTKIKIKGGAWYWDAKWAFLWKKKKAWQAAWWWWDWPPDDIDIDHHGDMDIDHNPIITHTIHGPGNHGMTMMMMMTTHRPPDDRIGHDD/DPPPPPDPDDPDPPPPPPPQDAKDKAWDDKDDDPPDPQKIKTKIKIKGGAWYWDAKWAFLWKKKKAWQAAWWWWDWPPDDIDIDHHGDMDIDHNPIITHTIHGPGNHGMTMMMMMTTHRPPDDRIGHDD

Radius of gyration: 26.19 Å; Cα contacts (8 Å, |Δi|>4): 619; chains: 2; bounding box: 85×101×40 Å

Secondary structure (DSSP, 8-state):
-----------------------EEEEEEEEE-TTSTTEEEEEEEEEEPTT-BPPSEE-SSEEEEEEEESEEEEEETTS--EEEETT-EEEE-TT-EEEEEEES-SSS-EEEEEEEEEETTS-S-EE--/-----------------------EEEEEEEEE-TTSTTEEEEEEEEEEPTT-BPPSEE-SSEEEEEEEESEEEEEETTS--EEEETT-EEEE-TT-EEEEEEES-SSS-EEEEEEEEEETTS-S-EE--

Organism: NCBI:txid265959

pLDDT: mean 90.65, std 16.64, range [33.84, 99.0]

Sequence (258 aa):
MRKFLAFGAIAASFCTHSLHAATTVAPLTAHDLQGMPGKEGAMLTVDYGPGESDPIHRHNASVFVYVLKGSVIMQVKDGMPVTLKEGQTFFEGPNDVHLVGRNASQTEPARFLAFFVKDKTAPFVFPAHMRKFLAFGAIAASFCTHSLHAATTVAPLTAHDLQGMPGKEGAMLTVDYGPGESDPIHRHNASVFVYVLKGSVIMQVKDGMPVTLKEGQTFFEGPNDVHLVGRNASQTEPARFLAFFVKDKTAPFVFPAH